Protein AF-A0A847YU47-F1 (afdb_monomer_lite)

Sequence (268 aa):
MMMPDPRIPGAPPPGAPPPRIGMASLAGQEVDGPVGKRVVTPEKAAAMHQLAQAAREAATAPPNSPALPEVPQKEEKEANPLQDELEKDDFYDSLKDRMVGGLAGIHDLELAMAMAFLDSKERRKKIESRLQPIDPNSRVLKGEFRQVVPLWGPDAPEVEFRSLNGRDQFAISYMMTGGEMAQLGNVANNFLLVAAGVVRIGEDRLPEFPQKGTDEDRRRVLKERLDRILVYPYEMIWDMYVNHLWFQARIRLALYGKDSPFRSMAAK

Foldseek 3Di:
DDDDDDDDPDDDDPDDDDDDDDPDDDDDDDDDDDDDDPDDDPVNVVVVVVVVVVVVVVVPDDDPDDDDDDDDDDDDPPPPVVVVVVPPDPVVVVLVVVVVVPPDDPLSVLLVVLVVVCPDPVSVVVQVVPWDAWDLCCCVVPVWTWTWTFFDDPPFWIWIWIDDDPLLVVLLVCCCPPHPCVVVPPVSSLLLLLLSTTQDTHPRGQDDADPDDDSVSRNVSSVSSSVVLVVDDPVRSVSSSSVSSNVNVSSCCCCPNPPHPVVVVVVD

Secondary structure (DSSP, 8-state):
-PPPP-PPP-PPPTTPPPP----------------------HHHHHHHHHHHHHHHHHHHS---PPPPPPP---------HHHHTTT--HHHHHHHHHHHTT---HHHHHHHHHHHHS--HHHHHHHHTTPPPP-THHHHHHSS-EEEEEPSSTTPPEEEEE---HHHHHHHHHHHHHSGGGGGHHHHHHHHHHHHHEEEETTEEPPPPPSS--HHHHHHHHHHHHHHHTTS-HHHHHHHHHHHHHHHHHHHHHHHSTT-HHHHHTT-

Radius of gyration: 29.35 Å; chains: 1; bounding box: 92×83×68 Å

Structure (mmCIF, N/CA/C/O backbone):
data_AF-A0A847YU47-F1
#
_entry.id   AF-A0A847YU47-F1
#
loop_
_atom_site.group_PDB
_atom_site.id
_atom_site.type_symbol
_atom_site.label_atom_id
_atom_site.label_alt_id
_atom_site.label_comp_id
_atom_site.label_asym_id
_atom_site.label_entity_id
_atom_site.label_seq_id
_atom_site.pdbx_PDB_ins_code
_atom_site.Cartn_x
_atom_site.Cartn_y
_atom_site.Cartn_z
_atom_site.occupancy
_atom_site.B_iso_or_equiv
_atom_site.auth_seq_id
_atom_site.auth_comp_id
_atom_site.auth_asym_id
_atom_site.auth_atom_id
_atom_site.pdbx_PDB_model_num
ATOM 1 N N . MET A 1 1 ? 49.971 -49.822 0.222 1.00 47.00 1 MET A N 1
ATOM 2 C CA . MET A 1 1 ? 49.017 -49.704 -0.900 1.00 47.00 1 MET A CA 1
ATOM 3 C C . MET A 1 1 ? 48.103 -48.527 -0.605 1.00 47.00 1 MET A C 1
ATOM 5 O O . MET A 1 1 ? 47.249 -48.646 0.260 1.00 47.00 1 MET A O 1
ATOM 9 N N . MET A 1 2 ? 48.363 -47.376 -1.224 1.00 43.81 2 MET A N 1
ATOM 10 C CA . MET A 1 2 ? 47.508 -46.187 -1.131 1.00 43.81 2 MET A CA 1
ATOM 11 C C . MET A 1 2 ? 46.657 -46.114 -2.401 1.00 43.81 2 MET A C 1
ATOM 13 O O . MET A 1 2 ? 47.199 -46.193 -3.501 1.00 43.81 2 MET A O 1
ATOM 17 N N . MET A 1 3 ? 45.339 -46.022 -2.232 1.00 51.91 3 MET A N 1
ATOM 18 C CA . MET A 1 3 ? 44.379 -45.794 -3.316 1.00 51.91 3 MET A CA 1
ATOM 19 C C . MET A 1 3 ? 44.440 -44.323 -3.766 1.00 51.91 3 MET A C 1
ATOM 21 O O . MET A 1 3 ? 44.571 -43.452 -2.904 1.00 51.91 3 MET A O 1
ATOM 25 N N . PRO A 1 4 ? 44.337 -44.021 -5.072 1.00 53.62 4 PRO A N 1
ATOM 26 C CA . PRO A 1 4 ? 44.253 -42.651 -5.559 1.00 53.62 4 PRO A CA 1
ATOM 27 C C . PRO A 1 4 ? 42.825 -42.086 -5.469 1.00 53.62 4 PRO A C 1
ATOM 29 O O . PRO A 1 4 ? 41.832 -42.784 -5.658 1.00 53.62 4 PRO A O 1
ATOM 32 N N . ASP A 1 5 ? 42.781 -40.788 -5.193 1.00 56.44 5 ASP A N 1
ATOM 33 C CA . ASP A 1 5 ? 41.620 -39.914 -5.011 1.00 56.44 5 ASP A CA 1
ATOM 34 C C . ASP A 1 5 ? 40.954 -39.552 -6.368 1.00 56.44 5 ASP A C 1
ATOM 36 O O . ASP A 1 5 ? 41.670 -39.143 -7.295 1.00 56.44 5 ASP A O 1
ATOM 40 N N . PRO A 1 6 ? 39.621 -39.685 -6.550 1.00 63.19 6 PRO A N 1
ATOM 41 C CA . PRO A 1 6 ? 38.961 -39.387 -7.819 1.00 63.19 6 PRO A CA 1
ATOM 42 C C . PRO A 1 6 ? 38.653 -37.886 -7.951 1.00 63.19 6 PRO A C 1
ATOM 44 O O . PRO A 1 6 ? 37.710 -37.355 -7.367 1.00 63.19 6 PRO A O 1
ATOM 47 N N . ARG A 1 7 ? 39.438 -37.187 -8.779 1.00 57.50 7 ARG A N 1
ATOM 48 C CA . ARG A 1 7 ? 39.195 -35.782 -9.143 1.00 57.50 7 ARG A CA 1
ATOM 49 C C . ARG A 1 7 ? 38.022 -35.653 -10.120 1.00 57.50 7 ARG A C 1
ATOM 51 O O . ARG A 1 7 ? 38.026 -36.248 -11.194 1.00 57.50 7 ARG A O 1
ATOM 58 N N . ILE A 1 8 ? 37.064 -34.806 -9.752 1.00 53.38 8 ILE A N 1
ATOM 59 C CA . ILE A 1 8 ? 35.924 -34.356 -10.561 1.00 53.38 8 ILE A CA 1
ATOM 60 C C . ILE A 1 8 ? 36.434 -33.464 -11.714 1.00 53.38 8 ILE A C 1
ATOM 62 O O . ILE A 1 8 ? 37.075 -32.446 -11.438 1.00 53.38 8 ILE A O 1
ATOM 66 N N . PRO A 1 9 ? 36.156 -33.777 -12.994 1.00 46.44 9 PRO A N 1
ATOM 67 C CA . PRO A 1 9 ? 36.474 -32.889 -14.107 1.00 46.44 9 PRO A CA 1
ATOM 68 C C . PRO A 1 9 ? 35.319 -31.903 -14.345 1.00 46.44 9 PRO A C 1
ATOM 70 O O . PRO A 1 9 ? 34.199 -32.329 -14.618 1.00 46.44 9 PRO A O 1
ATOM 73 N N . GLY A 1 10 ? 35.576 -30.588 -14.276 1.00 55.91 10 GLY A N 1
ATOM 74 C CA . GLY A 1 10 ? 34.627 -29.605 -14.832 1.00 55.91 10 GLY A CA 1
ATOM 75 C C . GLY A 1 10 ? 34.515 -28.215 -14.199 1.00 55.91 10 GLY A C 1
ATOM 76 O O . GLY A 1 10 ? 33.626 -27.475 -14.605 1.00 55.91 10 GLY A O 1
ATOM 77 N N . ALA A 1 11 ? 35.360 -27.811 -13.247 1.00 49.72 11 ALA A N 1
ATOM 78 C CA . ALA A 1 11 ? 35.321 -26.430 -12.751 1.00 49.72 11 ALA A CA 1
ATOM 79 C C . ALA A 1 11 ? 36.194 -25.506 -13.631 1.00 49.72 11 ALA A C 1
ATOM 81 O O . ALA A 1 11 ? 37.404 -25.739 -13.715 1.00 49.72 11 ALA A O 1
ATOM 82 N N . PRO A 1 12 ? 35.636 -24.473 -14.295 1.00 58.72 12 PRO A N 1
ATOM 83 C CA . PRO A 1 12 ? 36.439 -23.495 -15.021 1.00 58.72 12 PRO A CA 1
ATOM 84 C C . PRO A 1 12 ? 37.223 -22.598 -14.042 1.00 58.72 12 PRO A C 1
ATOM 86 O O . PRO A 1 12 ? 36.730 -22.297 -12.951 1.00 58.72 12 PRO A O 1
ATOM 89 N N . PRO A 1 13 ? 38.443 -22.162 -14.406 1.00 60.22 13 PRO A N 1
ATOM 90 C CA . PRO A 1 13 ? 39.282 -21.348 -13.535 1.00 60.22 13 PRO A CA 1
ATOM 91 C C . PRO A 1 13 ? 38.665 -19.959 -13.281 1.00 60.22 13 PRO A C 1
ATOM 93 O O . PRO A 1 13 ? 38.051 -19.378 -14.182 1.00 60.22 13 PRO A O 1
ATOM 96 N N . PRO A 1 14 ? 38.847 -19.386 -12.078 1.00 51.34 14 PRO A N 1
ATOM 97 C CA . PRO A 1 14 ? 38.385 -18.039 -11.772 1.00 51.34 14 PRO A CA 1
ATOM 98 C C . PRO A 1 14 ? 39.246 -17.015 -12.528 1.00 51.34 14 PRO A C 1
ATOM 100 O O . PRO A 1 14 ? 40.457 -16.959 -12.330 1.00 51.34 14 PRO A O 1
ATOM 103 N N . GLY A 1 15 ? 38.626 -16.207 -13.395 1.00 61.50 15 GLY A N 1
ATOM 104 C CA . GLY A 1 15 ? 39.301 -15.082 -14.064 1.00 61.50 15 GLY A CA 1
ATOM 105 C C . GLY A 1 15 ? 38.974 -14.847 -15.542 1.00 61.50 15 GLY A C 1
ATOM 106 O O . GLY A 1 15 ? 39.534 -13.925 -16.129 1.00 61.50 15 GLY A O 1
ATOM 107 N N . ALA A 1 16 ? 38.086 -15.626 -16.167 1.00 51.62 16 ALA A N 1
ATOM 108 C CA . ALA A 1 16 ? 37.684 -15.363 -17.551 1.00 51.62 16 ALA A CA 1
ATOM 109 C C . ALA A 1 16 ? 36.661 -14.202 -17.631 1.00 51.62 16 ALA A C 1
ATOM 111 O O . ALA A 1 16 ? 35.643 -14.249 -16.933 1.00 51.62 16 ALA A O 1
ATOM 112 N N . PRO A 1 17 ? 36.883 -13.168 -18.468 1.00 58.06 17 PRO A N 1
ATOM 113 C CA . PRO A 1 17 ? 35.870 -12.151 -18.739 1.00 58.06 17 PRO A CA 1
ATOM 114 C C . PRO A 1 17 ? 34.660 -12.777 -19.459 1.00 58.06 17 PRO A C 1
ATOM 116 O O . PRO A 1 17 ? 34.833 -13.728 -20.227 1.00 58.06 17 PRO A O 1
ATOM 119 N N . PRO A 1 18 ? 33.434 -12.266 -19.236 1.00 58.03 18 PRO A N 1
ATOM 120 C CA . PRO A 1 18 ? 32.236 -12.830 -19.845 1.00 58.03 18 PRO A CA 1
ATOM 121 C C . PRO A 1 18 ? 32.302 -12.740 -21.380 1.00 58.03 18 PRO A C 1
ATOM 123 O O . PRO A 1 18 ? 32.821 -11.754 -21.918 1.00 58.03 18 PRO A O 1
ATOM 126 N N . PRO A 1 19 ? 31.766 -13.739 -22.106 1.00 46.88 19 PRO A N 1
ATOM 127 C CA . PRO A 1 19 ? 31.726 -13.702 -23.559 1.00 46.88 19 PRO A CA 1
ATOM 128 C C . PRO A 1 19 ? 30.871 -12.520 -24.028 1.00 46.88 19 PRO A C 1
ATOM 130 O O . PRO A 1 19 ? 29.730 -12.339 -23.600 1.00 46.88 19 PRO A O 1
ATOM 133 N N . ARG A 1 20 ? 31.431 -11.706 -24.928 1.00 44.00 20 ARG A N 1
ATOM 134 C CA . ARG A 1 20 ? 30.686 -10.673 -25.653 1.00 44.00 20 ARG A CA 1
ATOM 135 C C . ARG A 1 20 ? 29.685 -11.363 -26.576 1.00 44.00 20 ARG A C 1
ATOM 137 O O . ARG A 1 20 ? 30.078 -11.958 -27.576 1.00 44.00 20 ARG A O 1
ATOM 144 N N . ILE A 1 21 ? 28.403 -11.271 -26.239 1.00 45.28 21 ILE A N 1
ATOM 145 C CA . ILE A 1 21 ? 27.308 -11.657 -27.129 1.00 45.28 21 ILE A CA 1
ATOM 146 C C . ILE A 1 21 ? 27.286 -10.636 -28.271 1.00 45.28 21 ILE A C 1
ATOM 148 O O . ILE A 1 21 ? 26.973 -9.464 -28.068 1.00 45.28 21 ILE A O 1
ATOM 152 N N . GLY A 1 22 ? 27.694 -11.073 -29.461 1.00 34.97 22 GLY A N 1
ATOM 153 C CA . GLY A 1 22 ? 27.552 -10.295 -30.684 1.00 34.97 22 GLY A CA 1
ATOM 154 C C . GLY A 1 22 ? 26.073 -10.144 -31.028 1.00 34.97 22 GLY A C 1
ATOM 155 O O . GLY A 1 22 ? 25.354 -11.136 -31.118 1.00 34.97 22 GLY A O 1
ATOM 156 N N . MET A 1 23 ? 25.626 -8.902 -31.216 1.00 42.53 23 MET A N 1
ATOM 157 C CA . MET A 1 23 ? 24.313 -8.601 -31.781 1.00 42.53 23 MET A CA 1
ATOM 158 C C . MET A 1 23 ? 24.292 -9.038 -33.247 1.00 42.53 23 MET A C 1
ATOM 160 O O . MET A 1 23 ? 24.728 -8.306 -34.135 1.00 42.53 23 MET A O 1
ATOM 164 N N . ALA A 1 24 ? 23.812 -10.256 -33.490 1.00 38.75 24 ALA A N 1
ATOM 165 C CA . ALA A 1 24 ? 23.424 -10.700 -34.814 1.00 38.75 24 ALA A CA 1
ATOM 166 C C . ALA A 1 24 ? 22.022 -10.161 -35.120 1.00 38.75 24 ALA A C 1
ATOM 168 O O . ALA A 1 24 ? 21.041 -10.484 -34.454 1.00 38.75 24 ALA A O 1
ATOM 169 N N . SER A 1 25 ? 21.998 -9.300 -36.132 1.00 44.78 25 SER A N 1
ATOM 170 C CA . SER A 1 25 ? 20.847 -8.817 -36.884 1.00 44.78 25 SER A CA 1
ATOM 171 C C . SER A 1 25 ? 19.798 -9.911 -37.128 1.00 44.78 25 SER A C 1
ATOM 173 O O . SER A 1 25 ? 20.088 -10.910 -37.785 1.00 44.78 25 SER A O 1
ATOM 175 N N . LEU A 1 26 ? 18.573 -9.689 -36.650 1.00 39.00 26 LEU A N 1
ATOM 176 C CA . LEU A 1 26 ? 17.369 -10.357 -37.144 1.00 39.00 26 LEU A CA 1
ATOM 177 C C . LEU A 1 26 ? 16.511 -9.308 -37.848 1.00 39.00 26 LEU A C 1
ATOM 179 O O . LEU A 1 26 ? 15.635 -8.675 -37.264 1.00 39.00 26 LEU A O 1
ATOM 183 N N . ALA A 1 27 ? 16.829 -9.115 -39.124 1.00 39.97 27 ALA A N 1
ATOM 184 C CA . ALA A 1 27 ? 15.916 -8.559 -40.100 1.00 39.97 27 ALA A CA 1
ATOM 185 C C . ALA A 1 27 ? 15.011 -9.685 -40.621 1.00 39.97 27 ALA A C 1
ATOM 187 O O . ALA A 1 27 ? 15.501 -10.762 -40.954 1.00 39.97 27 ALA A O 1
ATOM 188 N N . GLY A 1 28 ? 13.715 -9.395 -40.745 1.00 40.28 28 GLY A N 1
ATOM 189 C CA . GLY A 1 28 ? 12.811 -10.112 -41.643 1.00 40.28 28 GLY A CA 1
ATOM 190 C C . GLY A 1 28 ? 12.030 -11.271 -41.028 1.00 40.28 28 GLY A C 1
ATOM 191 O O . GLY A 1 28 ? 12.395 -12.430 -41.190 1.00 40.28 28 GLY A O 1
ATOM 192 N N . GLN A 1 29 ? 10.871 -10.959 -40.448 1.00 34.25 29 GLN A N 1
ATOM 193 C CA . GLN A 1 29 ? 9.714 -11.841 -40.578 1.00 34.25 29 GLN A CA 1
ATOM 194 C C . GLN A 1 29 ? 8.453 -10.978 -40.682 1.00 34.25 29 GLN A C 1
ATOM 196 O O . GLN A 1 29 ? 7.915 -10.492 -39.690 1.00 34.25 29 GLN A O 1
ATOM 201 N N . GLU A 1 30 ? 8.052 -10.720 -41.927 1.00 36.81 30 GLU A N 1
ATOM 202 C CA . GLU A 1 30 ? 6.747 -10.166 -42.274 1.00 36.81 30 GLU A CA 1
ATOM 203 C C . GLU A 1 30 ? 5.672 -11.157 -41.822 1.00 36.81 30 GLU A C 1
ATOM 205 O O . GLU A 1 30 ? 5.686 -12.329 -42.202 1.00 36.81 30 GLU A O 1
ATOM 210 N N . VAL A 1 31 ? 4.755 -10.684 -40.982 1.00 38.81 31 VAL A N 1
ATOM 211 C CA . VAL A 1 31 ? 3.524 -11.397 -40.654 1.00 38.81 31 VAL A CA 1
ATOM 212 C C . VAL A 1 31 ? 2.393 -10.593 -41.278 1.00 38.81 31 VAL A C 1
ATOM 214 O O . VAL A 1 31 ? 1.985 -9.558 -40.752 1.00 38.81 31 VAL A O 1
ATOM 217 N N . ASP A 1 32 ? 1.931 -11.060 -42.435 1.00 36.81 32 ASP A N 1
ATOM 218 C CA . ASP A 1 32 ? 0.708 -10.594 -43.077 1.00 36.81 32 ASP A CA 1
ATOM 219 C C . ASP A 1 32 ? -0.496 -10.932 -42.186 1.00 36.81 32 ASP A C 1
ATOM 221 O O . ASP A 1 32 ? -0.813 -12.097 -41.937 1.00 36.81 32 ASP A O 1
ATOM 225 N N . GLY A 1 33 ? -1.183 -9.896 -41.707 1.00 40.84 33 GLY A N 1
ATOM 226 C CA . GLY A 1 33 ? -2.469 -9.994 -41.023 1.00 40.84 33 GLY A CA 1
ATOM 227 C C . GLY A 1 33 ? -3.369 -8.828 -41.447 1.00 40.84 33 GLY A C 1
ATOM 228 O O . GLY A 1 33 ? -2.891 -7.694 -41.536 1.00 40.84 33 GLY A O 1
ATOM 229 N N . PRO A 1 34 ? -4.666 -9.049 -41.734 1.00 42.41 34 PRO A N 1
ATOM 230 C CA . PRO A 1 34 ? -5.513 -8.021 -42.321 1.00 42.41 34 PRO A CA 1
ATOM 231 C C . PRO A 1 34 ? -5.906 -6.981 -41.264 1.00 42.41 34 PRO A C 1
ATOM 233 O O . PRO A 1 34 ? -6.776 -7.207 -40.422 1.00 42.41 34 PRO A O 1
ATOM 236 N N . VAL A 1 35 ? -5.289 -5.801 -41.329 1.00 42.91 35 VAL A N 1
ATOM 237 C CA . VAL A 1 35 ? -5.728 -4.621 -40.577 1.00 42.91 35 VAL A CA 1
ATOM 238 C C . VAL A 1 35 ? -7.017 -4.099 -41.212 1.00 42.91 35 VAL A C 1
ATOM 240 O O . VAL A 1 35 ? -7.007 -3.416 -42.238 1.00 42.91 35 VAL A O 1
ATOM 243 N N . GLY A 1 36 ? -8.151 -4.429 -40.596 1.00 42.03 36 GLY A N 1
ATOM 244 C CA . GLY A 1 36 ? -9.455 -3.880 -40.952 1.00 42.03 36 GLY A CA 1
ATOM 245 C C . GLY A 1 36 ? -9.492 -2.367 -40.732 1.00 42.03 36 GLY A C 1
ATOM 246 O O . GLY A 1 36 ? -9.698 -1.894 -39.615 1.00 42.03 36 GLY A O 1
ATOM 247 N N . LYS A 1 37 ? -9.325 -1.591 -41.808 1.00 44.03 37 LYS A N 1
ATOM 248 C CA . LYS A 1 37 ? -9.634 -0.156 -41.822 1.00 44.03 37 LYS A CA 1
ATOM 249 C C . LYS A 1 37 ? -11.126 0.017 -41.517 1.00 44.03 37 LYS A C 1
ATOM 251 O O . LYS A 1 37 ? -11.970 -0.287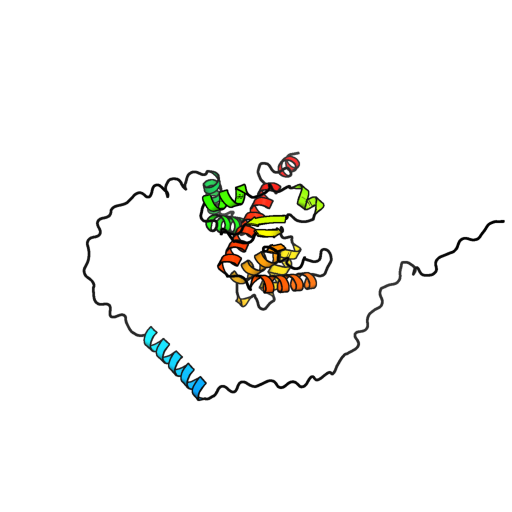 -42.356 1.00 44.03 37 LYS A O 1
ATOM 256 N N . ARG A 1 38 ? -11.467 0.519 -40.324 1.00 48.66 38 ARG A N 1
ATOM 257 C CA . ARG A 1 38 ? -12.823 1.007 -40.028 1.00 48.66 38 ARG A CA 1
ATOM 258 C C . ARG A 1 38 ? -13.095 2.234 -40.896 1.00 48.66 38 ARG A C 1
ATOM 260 O O . ARG A 1 38 ? -12.700 3.344 -40.556 1.00 48.66 38 ARG A O 1
ATOM 267 N N . VAL A 1 39 ? -13.763 2.017 -42.023 1.00 46.53 39 VAL A N 1
ATOM 268 C CA . VAL A 1 39 ? -14.347 3.085 -42.835 1.00 46.53 39 VAL A CA 1
ATOM 269 C C . VAL A 1 39 ? -15.527 3.647 -42.045 1.00 46.53 39 VAL A C 1
ATOM 271 O O . VAL A 1 39 ? -16.539 2.975 -41.854 1.00 46.53 39 VAL A O 1
ATOM 274 N N . VAL A 1 40 ? -15.374 4.861 -41.520 1.00 50.53 40 VAL A N 1
ATOM 275 C CA . VAL A 1 40 ? -16.489 5.612 -40.939 1.00 50.53 40 VAL A CA 1
ATOM 276 C C . VAL A 1 40 ? -17.374 6.030 -42.103 1.00 50.53 40 VAL A C 1
ATOM 278 O O . VAL A 1 40 ? -16.931 6.751 -42.995 1.00 50.53 40 VAL A O 1
ATOM 281 N N . THR A 1 41 ? -18.605 5.528 -42.131 1.00 67.00 41 THR A N 1
ATOM 282 C CA . THR A 1 41 ? -19.551 5.883 -43.186 1.00 67.00 41 THR A CA 1
ATOM 283 C C . THR A 1 41 ? -19.965 7.355 -43.054 1.00 67.00 41 THR A C 1
ATOM 285 O O . THR A 1 41 ? -20.044 7.871 -41.932 1.00 67.00 41 THR A O 1
ATOM 288 N N . PRO A 1 42 ? -20.256 8.047 -44.170 1.00 67.25 42 PRO A N 1
ATOM 289 C CA . PRO A 1 42 ? -20.647 9.460 -44.163 1.00 67.25 42 PRO A CA 1
ATOM 290 C C . PRO A 1 42 ? -21.845 9.764 -43.248 1.00 67.25 42 PRO A C 1
ATOM 292 O O . PRO A 1 42 ? -21.870 10.801 -42.590 1.00 67.25 42 PRO A O 1
ATOM 295 N N . GLU A 1 43 ? -22.790 8.828 -43.118 1.00 68.88 43 GLU A N 1
ATOM 296 C CA . GLU A 1 43 ? -23.935 8.944 -42.201 1.00 68.88 43 GLU A CA 1
ATOM 297 C C . GLU A 1 43 ? -23.519 9.027 -40.729 1.00 68.88 43 GLU A C 1
ATOM 299 O O . GLU A 1 43 ? -24.091 9.795 -39.957 1.00 68.88 43 GLU A O 1
ATOM 304 N N . LYS A 1 44 ? -22.485 8.280 -40.326 1.00 64.69 44 LYS A N 1
ATOM 305 C CA . LYS A 1 44 ? -22.026 8.257 -38.933 1.00 64.69 44 LYS A CA 1
ATOM 306 C C . LYS A 1 44 ? -21.255 9.528 -38.570 1.00 64.69 44 LYS A C 1
ATOM 308 O O . LYS A 1 44 ? -21.342 9.998 -37.437 1.00 64.69 44 LYS A O 1
ATOM 313 N N . ALA A 1 45 ? -20.557 10.112 -39.544 1.00 65.94 45 ALA A N 1
ATOM 314 C CA . ALA A 1 45 ? -19.929 11.422 -39.404 1.00 65.94 45 ALA A CA 1
ATOM 315 C C . ALA A 1 45 ? -20.976 12.550 -39.318 1.00 65.94 45 ALA A C 1
ATOM 317 O O . ALA A 1 45 ? -20.844 13.440 -38.478 1.00 65.94 45 ALA A O 1
ATOM 318 N N . ALA A 1 46 ? -22.050 12.478 -40.113 1.00 72.88 46 ALA A N 1
ATOM 319 C CA . ALA A 1 46 ? -23.149 13.444 -40.065 1.00 72.88 46 ALA A CA 1
ATOM 320 C C . ALA A 1 46 ? -23.906 13.403 -38.724 1.00 72.88 46 ALA A C 1
ATOM 322 O O . ALA A 1 46 ? -24.168 14.452 -38.137 1.00 72.88 46 ALA A O 1
ATOM 323 N N . ALA A 1 47 ? -24.176 12.207 -38.188 1.00 71.44 47 ALA A N 1
ATOM 324 C CA . ALA A 1 47 ? -24.835 12.045 -36.890 1.00 71.44 47 ALA A CA 1
ATOM 325 C C . ALA A 1 47 ? -24.001 12.618 -35.728 1.00 71.44 47 ALA A C 1
ATOM 327 O O . ALA A 1 47 ? -24.535 13.295 -34.849 1.00 71.44 47 ALA A O 1
ATOM 328 N N . MET A 1 48 ? -22.678 12.414 -35.745 1.00 69.56 48 MET A N 1
ATOM 329 C CA . MET A 1 48 ? -21.785 13.019 -34.750 1.00 69.56 48 MET A CA 1
ATOM 330 C C . MET A 1 48 ? -21.753 14.547 -34.841 1.00 69.56 48 MET A C 1
ATOM 332 O O . MET A 1 48 ? -21.687 15.221 -33.814 1.00 69.56 48 MET A O 1
ATOM 336 N N . HIS A 1 49 ? -21.827 15.102 -36.052 1.00 74.69 49 HIS A N 1
ATOM 337 C CA . HIS A 1 49 ? -21.821 16.549 -36.245 1.00 74.69 49 HIS A CA 1
ATOM 338 C C . HIS A 1 49 ? -23.136 17.203 -35.788 1.00 74.69 49 HIS A C 1
ATOM 340 O O . HIS A 1 49 ? -23.106 18.275 -35.183 1.00 74.69 49 HIS A O 1
ATOM 346 N N . GLN A 1 50 ? -24.278 16.536 -35.996 1.00 79.00 50 GLN A N 1
ATOM 347 C CA . GLN A 1 50 ? -25.580 16.989 -35.491 1.00 79.00 50 GLN A CA 1
ATOM 348 C C . GLN A 1 50 ? -25.646 16.954 -33.959 1.00 79.00 50 GLN A C 1
ATOM 350 O O . GLN A 1 50 ? -26.121 17.907 -33.342 1.00 79.00 50 GLN A O 1
ATOM 355 N N . LEU A 1 51 ? -25.097 15.908 -33.330 1.00 74.44 51 LEU A N 1
ATOM 356 C CA . LEU A 1 51 ? -25.041 15.804 -31.869 1.00 74.44 51 LEU A CA 1
ATOM 357 C C . LEU A 1 51 ? -24.177 16.920 -31.250 1.00 74.44 51 LEU A C 1
ATOM 359 O O . LEU A 1 51 ? -24.541 17.507 -30.232 1.00 74.44 51 LEU A O 1
ATOM 363 N N . ALA A 1 52 ? -23.052 17.250 -31.891 1.00 71.75 52 ALA A N 1
ATOM 364 C CA . ALA A 1 52 ? -22.166 18.322 -31.445 1.00 71.75 52 ALA A CA 1
ATOM 365 C C . ALA A 1 52 ? -22.785 19.724 -31.613 1.00 71.75 52 ALA A C 1
ATOM 367 O O . ALA A 1 52 ? -22.514 20.611 -30.802 1.00 71.75 52 ALA A O 1
ATOM 368 N N . GLN A 1 53 ? -23.623 19.933 -32.636 1.00 75.56 53 GLN A N 1
ATOM 369 C CA . GLN A 1 53 ? -24.369 21.184 -32.814 1.00 75.56 53 GLN A CA 1
ATOM 370 C C . GLN A 1 53 ? -25.494 21.334 -31.785 1.00 75.56 53 GLN A C 1
ATOM 372 O O . GLN A 1 53 ? -25.560 22.373 -31.131 1.00 75.56 53 GLN A O 1
ATOM 377 N N . ALA A 1 54 ? -26.283 20.283 -31.539 1.00 73.44 54 ALA A N 1
ATOM 378 C CA . ALA A 1 54 ? -27.343 20.307 -30.528 1.00 73.44 54 ALA A CA 1
ATOM 379 C C . ALA A 1 54 ? -26.805 20.585 -29.109 1.00 73.44 54 ALA A C 1
ATOM 381 O O . ALA A 1 54 ? -27.400 21.347 -28.348 1.00 73.44 54 ALA A O 1
ATOM 382 N N . ALA A 1 55 ? -25.637 20.030 -28.764 1.00 68.44 55 ALA A N 1
ATOM 383 C CA . ALA A 1 55 ? -24.994 20.283 -27.474 1.00 68.44 55 ALA A CA 1
ATOM 384 C C . ALA A 1 55 ? -24.506 21.736 -27.318 1.00 68.44 55 ALA A C 1
ATOM 386 O O . ALA A 1 55 ? -24.530 22.284 -26.216 1.00 68.44 55 ALA A O 1
ATOM 387 N N . ARG A 1 56 ? -24.077 22.379 -28.413 1.00 72.81 56 ARG A N 1
ATOM 388 C CA . ARG A 1 56 ? -23.656 23.788 -28.393 1.00 72.81 56 ARG A CA 1
ATOM 389 C C . ARG A 1 56 ? -24.840 24.740 -28.285 1.00 72.81 56 ARG A C 1
ATOM 391 O O . ARG A 1 56 ? -24.752 25.698 -27.528 1.00 72.81 56 ARG A O 1
ATOM 398 N N . GLU A 1 57 ? -25.943 24.449 -28.967 1.00 70.69 57 GLU A N 1
ATOM 399 C CA . GLU A 1 57 ? -27.162 25.265 -28.889 1.00 70.69 57 GLU A CA 1
ATOM 400 C C . GLU A 1 57 ? -27.794 25.215 -27.491 1.00 70.69 57 GLU A C 1
ATOM 402 O O . GLU A 1 57 ? -28.185 26.256 -26.959 1.00 70.69 57 GLU A O 1
ATOM 407 N N . ALA A 1 58 ? -27.788 24.045 -26.840 1.00 64.19 58 ALA A N 1
ATOM 408 C CA . ALA A 1 58 ? -28.252 23.889 -25.459 1.00 64.19 58 ALA A CA 1
ATOM 409 C C . ALA A 1 58 ? -27.395 24.662 -24.438 1.00 64.19 58 ALA A C 1
ATOM 411 O O . ALA A 1 58 ? -27.916 25.135 -23.432 1.00 64.19 58 ALA A O 1
ATOM 412 N N . ALA A 1 59 ? -26.094 24.826 -24.700 1.00 63.66 59 ALA A N 1
ATOM 413 C CA . ALA A 1 59 ? -25.183 25.561 -23.821 1.00 63.66 59 ALA A CA 1
ATOM 414 C C . ALA A 1 59 ? -25.277 27.092 -23.975 1.00 63.66 59 ALA A C 1
ATOM 416 O O . ALA A 1 59 ? -24.832 27.823 -23.094 1.00 63.66 59 ALA A O 1
ATOM 417 N N . THR A 1 60 ? -25.843 27.585 -25.081 1.00 65.94 60 THR A N 1
ATOM 418 C CA . THR A 1 60 ? -25.992 29.027 -25.355 1.00 65.94 60 THR A CA 1
ATOM 419 C C . THR A 1 60 ? -27.387 29.582 -25.066 1.00 65.94 60 THR A C 1
ATOM 421 O O . THR A 1 60 ? -27.600 30.786 -25.206 1.00 65.94 60 THR A O 1
ATOM 424 N N . ALA A 1 61 ? -28.343 28.742 -24.660 1.00 55.44 61 ALA A N 1
ATOM 425 C CA . ALA A 1 61 ? -29.678 29.200 -24.292 1.00 55.44 61 ALA A CA 1
ATOM 426 C C . ALA A 1 61 ? -29.649 29.922 -22.923 1.00 55.44 61 ALA A C 1
ATOM 428 O O . ALA A 1 61 ? -29.188 29.339 -21.939 1.00 55.44 61 ALA A O 1
ATOM 429 N N . PRO A 1 62 ? -30.126 31.179 -22.818 1.00 58.16 62 PRO A N 1
ATOM 430 C CA . PRO A 1 62 ? -30.184 31.887 -21.543 1.00 58.16 62 PRO A CA 1
ATOM 431 C C . PRO A 1 62 ? -31.237 31.259 -20.610 1.00 58.16 62 PRO A C 1
ATOM 433 O O . PRO A 1 62 ? -32.299 30.836 -21.078 1.00 58.16 62 PRO A O 1
ATOM 436 N N . PRO A 1 63 ? -30.986 31.206 -19.288 1.00 50.09 63 PRO A N 1
ATOM 437 C CA . PRO A 1 63 ? -31.907 30.592 -18.344 1.00 50.09 63 PRO A CA 1
ATOM 438 C C . PRO A 1 63 ? -33.131 31.493 -18.138 1.00 50.09 63 PRO A C 1
ATOM 440 O O . PRO A 1 63 ? -33.070 32.500 -17.438 1.00 50.09 63 PRO A O 1
ATOM 443 N N . ASN A 1 64 ? -34.263 31.112 -18.727 1.00 50.09 64 ASN A N 1
ATOM 444 C CA . ASN A 1 64 ? -35.570 31.603 -18.301 1.00 50.09 64 ASN A CA 1
ATOM 445 C C . ASN A 1 64 ? -36.030 30.764 -17.103 1.00 50.09 64 ASN A C 1
ATOM 447 O O . ASN A 1 64 ? -36.641 29.710 -17.274 1.00 50.09 64 ASN A O 1
ATOM 451 N N . SER A 1 65 ? -35.733 31.232 -15.892 1.00 51.06 65 SER A N 1
ATOM 452 C CA . SER A 1 65 ? -36.330 30.692 -14.669 1.00 51.06 65 SER A CA 1
ATOM 453 C C . SER A 1 65 ? -37.573 31.507 -14.298 1.00 51.06 65 SER A C 1
ATOM 455 O O . SER A 1 65 ? -37.459 32.720 -14.112 1.00 51.06 65 SER A O 1
ATOM 457 N N . PRO A 1 66 ? -38.756 30.886 -14.153 1.00 47.34 66 PRO A N 1
ATOM 458 C CA . PRO A 1 66 ? -39.888 31.533 -13.510 1.00 47.34 66 PRO A CA 1
ATOM 459 C C . PRO A 1 66 ? -39.631 31.635 -12.000 1.00 47.34 66 PRO A C 1
ATOM 461 O O . PRO A 1 66 ? -39.154 30.689 -11.372 1.00 47.34 66 PRO A O 1
ATOM 464 N N . ALA A 1 67 ? -39.934 32.798 -11.425 1.00 43.06 67 ALA A N 1
ATOM 465 C CA . ALA A 1 67 ? -39.798 33.059 -9.997 1.00 43.06 67 ALA A CA 1
ATOM 466 C C . ALA A 1 67 ? -40.748 32.162 -9.183 1.00 43.06 67 ALA A C 1
ATOM 468 O O . ALA A 1 67 ? -41.959 32.157 -9.415 1.00 43.06 67 ALA A O 1
ATOM 469 N N . LEU A 1 68 ? -40.194 31.418 -8.224 1.00 44.28 68 LEU A N 1
ATOM 470 C CA . LEU A 1 68 ? -40.948 30.702 -7.194 1.00 44.28 68 LEU A CA 1
ATOM 471 C C . LEU A 1 68 ? -41.104 31.596 -5.948 1.00 44.28 68 LEU A C 1
ATOM 473 O O . LEU A 1 68 ? -40.192 32.367 -5.646 1.00 44.28 68 LEU A O 1
ATOM 477 N N . PRO A 1 69 ? -42.240 31.511 -5.234 1.00 48.81 69 PRO A N 1
ATOM 478 C CA . PRO A 1 69 ? -42.537 32.373 -4.095 1.00 48.81 69 PRO A CA 1
ATOM 479 C C . PRO A 1 69 ? -41.713 32.001 -2.854 1.00 48.81 69 PRO A C 1
ATOM 481 O O . PRO A 1 69 ? -41.496 30.826 -2.555 1.00 48.81 69 PRO A O 1
ATOM 484 N N . GLU A 1 70 ? -41.286 33.031 -2.125 1.00 41.88 70 GLU A N 1
ATOM 485 C CA . GLU A 1 70 ? -40.530 32.940 -0.876 1.00 41.88 70 GLU A CA 1
ATOM 486 C C . GLU A 1 70 ? -41.347 32.239 0.222 1.00 41.88 70 GLU A C 1
ATOM 488 O O . GLU A 1 70 ? -42.422 32.694 0.618 1.00 41.88 70 GLU A O 1
ATOM 493 N N . VAL A 1 71 ? -40.817 31.127 0.736 1.00 40.06 71 VAL A N 1
ATOM 494 C CA . VAL A 1 71 ? -41.294 30.472 1.961 1.00 40.06 71 VAL A CA 1
ATOM 495 C C . VAL A 1 71 ? -40.416 30.959 3.121 1.00 40.06 71 VAL A C 1
ATOM 497 O O . VAL A 1 71 ? -39.190 30.895 2.997 1.00 40.06 71 VAL A O 1
ATOM 500 N N . PRO A 1 72 ? -40.977 31.421 4.257 1.00 45.50 72 PRO A N 1
ATOM 501 C CA . PRO A 1 72 ? -40.175 31.878 5.385 1.00 45.50 72 PRO A CA 1
ATOM 502 C C . PRO A 1 72 ? -39.471 30.687 6.045 1.00 45.50 72 PRO A C 1
ATOM 504 O O . PRO A 1 72 ? -40.123 29.810 6.615 1.00 45.50 72 PRO A O 1
ATOM 507 N N . GLN A 1 73 ? -38.138 30.661 5.990 1.00 42.34 73 GLN A N 1
ATOM 508 C CA . GLN A 1 73 ? -37.329 29.731 6.773 1.00 42.34 73 GLN A CA 1
ATOM 509 C C . GLN A 1 73 ? -37.308 30.183 8.235 1.00 42.34 73 GLN A C 1
ATOM 511 O O . GLN A 1 73 ? -36.763 31.227 8.585 1.00 42.34 73 GLN A O 1
ATOM 516 N N . LYS A 1 74 ? -37.927 29.373 9.091 1.00 44.12 74 LYS A N 1
ATOM 517 C CA . LYS A 1 74 ? -37.743 29.408 10.539 1.00 44.12 74 LYS A CA 1
ATOM 518 C C . LYS A 1 74 ? -36.494 28.570 10.832 1.00 44.12 74 LYS A C 1
ATOM 520 O O . LYS A 1 74 ? -36.505 27.367 10.594 1.00 44.12 74 LYS A O 1
ATOM 525 N N . GLU A 1 75 ? -35.415 29.208 11.277 1.00 48.31 75 GLU A N 1
ATOM 526 C CA . GLU A 1 75 ? -34.203 28.521 11.733 1.00 48.31 75 GLU A CA 1
ATOM 527 C C . GLU A 1 75 ? -34.492 27.778 13.043 1.00 48.31 75 GLU A C 1
ATOM 529 O O . GLU A 1 75 ? -34.518 28.370 14.122 1.00 48.31 75 GLU A O 1
ATOM 534 N N . GLU A 1 76 ? -34.694 26.468 12.952 1.00 42.53 76 GLU A N 1
ATOM 535 C CA . GLU A 1 76 ? -34.536 25.549 14.076 1.00 42.53 76 GLU A CA 1
ATOM 536 C C . GLU A 1 76 ? -33.164 24.883 13.914 1.00 42.53 76 GLU A C 1
ATOM 538 O O . GLU A 1 76 ? -32.974 23.969 13.113 1.00 42.53 76 GLU A O 1
ATOM 543 N N . LYS A 1 77 ? -32.161 25.403 14.632 1.00 45.72 77 LYS A N 1
ATOM 544 C CA . LYS A 1 77 ? -30.887 24.705 14.831 1.00 45.72 77 LYS A CA 1
ATOM 545 C C . LYS A 1 77 ? -31.144 23.527 15.769 1.00 45.72 77 LYS A C 1
ATOM 547 O O . LYS A 1 77 ? -31.026 23.665 16.984 1.00 45.72 77 LYS A O 1
ATOM 552 N N . GLU A 1 78 ? -31.484 22.373 15.208 1.00 41.22 78 GLU A N 1
ATOM 553 C CA . GLU A 1 78 ? -31.266 21.101 15.893 1.00 41.22 78 GLU A CA 1
ATOM 554 C C . GLU A 1 78 ? -29.755 20.926 16.081 1.00 41.22 78 GLU A C 1
ATOM 556 O O . GLU A 1 78 ? -29.005 20.686 15.133 1.00 41.22 78 GLU A O 1
ATOM 561 N N . ALA A 1 79 ? -29.294 21.108 17.318 1.00 47.47 79 ALA A N 1
ATOM 562 C CA . ALA A 1 79 ? -27.961 20.700 17.722 1.00 47.47 79 ALA A CA 1
ATOM 563 C C . ALA A 1 79 ? -27.877 19.182 17.545 1.00 47.47 79 ALA A C 1
ATOM 565 O O . ALA A 1 79 ? -28.547 18.440 18.258 1.00 47.47 79 ALA A O 1
ATOM 566 N N . ASN A 1 80 ? -27.098 18.731 16.563 1.00 41.97 80 ASN A N 1
ATOM 567 C CA . ASN A 1 80 ? -26.834 17.322 16.327 1.00 41.97 80 ASN A CA 1
ATOM 568 C C . ASN A 1 80 ? -25.775 16.856 17.347 1.00 41.97 80 ASN A C 1
ATOM 570 O O . ASN A 1 80 ? -24.596 17.171 17.170 1.00 41.97 80 ASN A O 1
ATOM 574 N N . PRO A 1 81 ? -26.141 16.116 18.411 1.00 42.06 81 PRO A N 1
ATOM 575 C CA . PRO A 1 81 ? -25.220 15.790 19.503 1.00 42.06 81 PRO A CA 1
ATOM 576 C C . PRO A 1 81 ? -24.086 14.843 19.070 1.00 42.06 81 PRO A C 1
ATOM 578 O O . PRO A 1 81 ? -23.108 14.680 19.792 1.00 42.06 81 PRO A O 1
ATOM 581 N N . LEU A 1 82 ? -24.178 14.258 17.869 1.00 37.44 82 LEU A N 1
ATOM 582 C CA . LEU A 1 82 ? -23.109 13.465 17.264 1.00 37.44 82 LEU A CA 1
ATOM 583 C C . LEU A 1 82 ? -21.944 14.304 16.720 1.00 37.44 82 LEU A C 1
ATOM 585 O O . LEU A 1 82 ? -20.854 13.760 16.574 1.00 37.44 82 LEU A O 1
ATOM 589 N N . GLN A 1 83 ? -22.131 15.593 16.416 1.00 43.31 83 GLN A N 1
ATOM 590 C CA . GLN A 1 83 ? -21.026 16.438 15.940 1.00 43.31 83 GLN A CA 1
ATOM 591 C C . GLN A 1 83 ? -20.121 16.904 17.091 1.00 43.31 83 GLN A C 1
ATOM 593 O O . GLN A 1 83 ? -18.903 16.899 16.931 1.00 43.31 83 GLN A O 1
ATOM 598 N N . ASP A 1 84 ? -20.687 17.174 18.270 1.00 40.97 84 ASP A N 1
ATOM 599 C CA . ASP A 1 84 ? -19.935 17.675 19.432 1.00 40.97 84 ASP A CA 1
ATOM 600 C C . ASP A 1 84 ? -19.109 16.588 20.159 1.00 40.97 84 ASP A C 1
ATOM 602 O O . ASP A 1 84 ? -18.133 16.897 20.845 1.00 40.97 84 ASP A O 1
ATOM 606 N N . GLU A 1 85 ? -19.435 15.297 20.003 1.00 42.78 85 GLU A N 1
ATOM 607 C CA . GLU A 1 85 ? -18.629 14.194 20.565 1.00 42.78 85 GLU A CA 1
ATOM 608 C C . GLU A 1 85 ? -17.446 13.768 19.674 1.00 42.78 85 GLU A C 1
ATOM 610 O O . GLU A 1 85 ? -16.543 13.053 20.123 1.00 42.78 85 GLU A O 1
ATOM 615 N N . LEU A 1 86 ? -17.397 14.217 18.416 1.00 46.03 86 LEU A N 1
ATOM 616 C CA . LEU A 1 86 ? -16.307 13.877 17.496 1.00 46.03 86 LEU A CA 1
ATOM 617 C C . LEU A 1 86 ? -15.019 14.683 17.754 1.00 46.03 86 LEU A C 1
ATOM 619 O O . LEU A 1 86 ? -13.941 14.200 17.391 1.00 46.03 86 LEU A O 1
ATOM 623 N N . GLU A 1 87 ? -15.114 15.826 18.442 1.00 46.12 87 GLU A N 1
ATOM 624 C CA . GLU A 1 87 ? -14.035 16.811 18.646 1.00 46.12 87 GLU A CA 1
ATOM 625 C C . GLU A 1 87 ? -13.117 16.570 19.865 1.00 46.12 87 GLU A C 1
ATOM 627 O O . GLU A 1 87 ? -12.256 17.392 20.147 1.00 46.12 87 GLU A O 1
ATOM 632 N N . LYS A 1 88 ? -13.234 15.456 20.603 1.00 46.62 88 LYS A N 1
ATOM 633 C CA . LYS A 1 88 ? -12.427 15.225 21.827 1.00 46.62 88 LYS A CA 1
ATOM 634 C C . LYS A 1 88 ? -11.435 14.066 21.726 1.00 46.62 88 LYS A C 1
ATOM 636 O O . LYS A 1 88 ? -11.482 13.141 22.529 1.00 46.62 88 LYS A O 1
ATOM 641 N N . ASP A 1 89 ? -10.535 14.105 20.748 1.00 51.22 89 ASP A N 1
ATOM 642 C CA . ASP A 1 89 ? -9.333 13.256 20.752 1.00 51.22 89 ASP A CA 1
ATOM 643 C C . ASP A 1 89 ? -8.096 14.117 20.464 1.00 51.22 89 ASP A C 1
ATOM 645 O O . ASP A 1 89 ? -7.833 14.466 19.311 1.00 51.22 89 ASP A O 1
ATOM 649 N N . ASP A 1 90 ? -7.288 14.374 21.498 1.00 57.47 90 ASP A N 1
ATOM 650 C CA . ASP A 1 90 ? -6.047 15.173 21.464 1.00 57.47 90 ASP A CA 1
ATOM 651 C C . ASP A 1 90 ? -5.073 14.757 20.344 1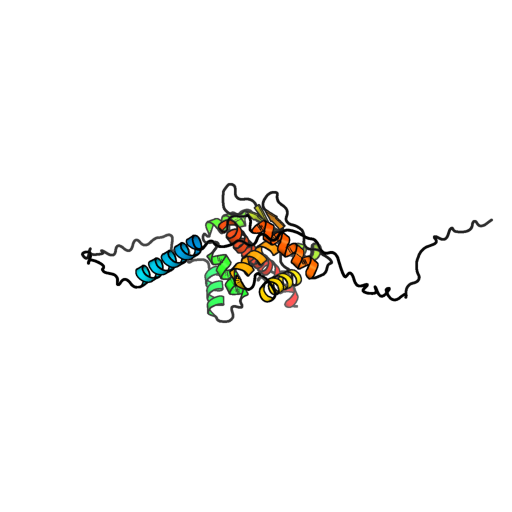.00 57.47 90 ASP A C 1
ATOM 653 O O . ASP A 1 90 ? -4.237 15.538 19.888 1.00 57.47 90 ASP A O 1
ATOM 657 N N . PHE A 1 91 ? -5.165 13.510 19.869 1.00 52.38 91 PHE A N 1
ATOM 658 C CA . PHE A 1 91 ? -4.365 13.020 18.752 1.00 52.38 91 PHE A CA 1
ATOM 659 C C . PHE A 1 91 ? -4.716 13.723 17.431 1.00 52.38 91 PHE A C 1
ATOM 661 O O . PHE A 1 91 ? -3.804 14.104 16.697 1.00 52.38 91 PHE A O 1
ATOM 668 N N . TYR A 1 92 ? -6.007 13.913 17.140 1.00 52.25 92 TYR A N 1
ATOM 669 C CA . TYR A 1 92 ? -6.492 14.530 15.901 1.00 52.25 92 TYR A CA 1
ATOM 670 C C . TYR A 1 92 ? -6.209 16.027 15.865 1.00 52.25 92 TYR A C 1
ATOM 672 O O . TYR A 1 92 ? -5.711 16.509 14.847 1.00 52.25 92 TYR A O 1
ATOM 680 N N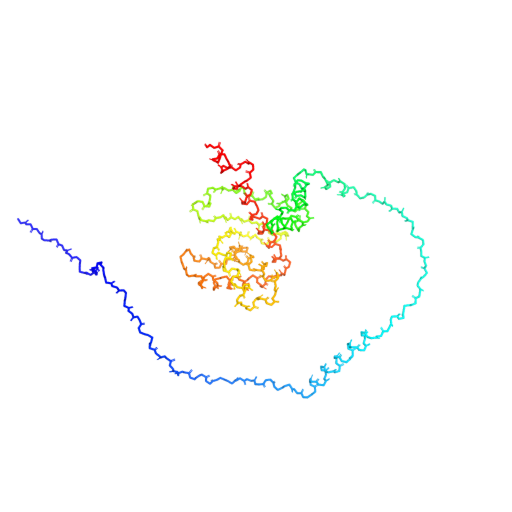 . ASP A 1 93 ? -6.423 16.728 16.978 1.00 58.88 93 ASP A N 1
ATOM 681 C CA . ASP A 1 93 ? -6.063 18.142 17.091 1.00 58.88 93 ASP A CA 1
ATOM 682 C C . ASP A 1 93 ? -4.546 18.328 17.012 1.00 58.88 93 ASP A C 1
ATOM 684 O O . ASP A 1 93 ? -4.080 19.181 16.265 1.00 58.88 93 ASP A O 1
ATOM 688 N N . SER A 1 94 ? -3.742 17.439 17.615 1.00 56.53 94 SER A N 1
ATOM 689 C CA . SER A 1 94 ? -2.277 17.502 17.468 1.00 56.53 94 SER A CA 1
ATOM 690 C C . SER A 1 94 ? -1.777 17.217 16.043 1.00 56.53 94 SER A C 1
ATOM 692 O O . SER A 1 94 ? -0.730 17.728 15.635 1.00 56.53 94 SER A O 1
ATOM 694 N N . LEU A 1 95 ? -2.499 16.393 15.272 1.00 49.66 95 LEU A N 1
ATOM 695 C CA . LEU A 1 95 ? -2.191 16.122 13.866 1.00 49.66 95 LEU A CA 1
ATOM 696 C C . LEU A 1 95 ? -2.610 17.310 12.985 1.00 49.66 95 LEU A C 1
ATOM 698 O O . LEU A 1 95 ? -1.861 17.709 12.096 1.00 49.66 95 LEU A O 1
ATOM 702 N N . LYS A 1 96 ? -3.773 17.906 13.267 1.00 50.59 96 LYS A N 1
ATOM 703 C CA . LYS A 1 96 ? -4.314 19.103 12.610 1.00 50.59 96 LYS A CA 1
ATOM 704 C C . LYS A 1 96 ? -3.434 20.329 12.861 1.00 50.59 96 LYS A C 1
ATOM 706 O O . LYS A 1 96 ? -3.068 21.006 11.905 1.00 50.59 96 LYS A O 1
ATOM 711 N N . ASP A 1 97 ? -2.975 20.532 14.091 1.00 54.72 97 ASP A N 1
ATOM 712 C CA . ASP A 1 97 ? -2.021 21.586 14.453 1.00 54.72 97 ASP A CA 1
ATOM 713 C C . ASP A 1 97 ? -0.667 21.401 13.753 1.00 54.72 97 ASP A C 1
ATOM 715 O O . ASP A 1 97 ? -0.063 22.366 13.279 1.00 54.72 97 ASP A O 1
ATOM 719 N N . ARG A 1 98 ? -0.203 20.151 13.600 1.00 50.28 98 ARG A N 1
ATOM 720 C CA . ARG A 1 98 ? 1.006 19.837 12.818 1.00 50.28 98 ARG A CA 1
ATOM 721 C C . ARG A 1 98 ? 0.849 20.116 11.325 1.00 50.28 98 ARG A C 1
ATOM 723 O O . ARG A 1 98 ? 1.820 20.522 10.692 1.00 50.28 98 ARG A O 1
ATOM 730 N N . MET A 1 99 ? -0.351 19.938 10.776 1.00 44.28 99 MET A N 1
ATOM 731 C CA . MET A 1 99 ? -0.647 20.246 9.375 1.00 44.28 99 MET A CA 1
ATOM 732 C C . MET A 1 99 ? -0.754 21.745 9.094 1.00 44.28 99 MET A C 1
ATOM 734 O O . MET A 1 99 ? -0.272 22.210 8.064 1.00 44.28 99 MET A O 1
ATOM 738 N N . VAL A 1 100 ? -1.360 22.505 10.009 1.00 48.38 100 VAL A N 1
ATOM 739 C CA . VAL A 1 100 ? -1.527 23.962 9.877 1.00 48.38 100 VAL A CA 1
ATOM 740 C C . VAL A 1 100 ? -0.194 24.702 10.087 1.00 48.38 100 VAL A C 1
ATOM 742 O O . VAL A 1 100 ? 0.016 25.767 9.513 1.00 48.38 100 VAL A O 1
ATOM 745 N N . GLY A 1 101 ? 0.759 24.105 10.814 1.00 47.19 101 GLY A N 1
ATOM 746 C CA . GLY A 1 101 ? 2.091 24.662 11.095 1.00 47.19 101 GLY A CA 1
ATOM 747 C C . GLY A 1 101 ? 3.095 24.727 9.928 1.00 47.19 101 GLY A C 1
ATOM 748 O O . GLY A 1 101 ? 4.270 24.994 10.171 1.00 47.19 101 GLY A O 1
ATOM 749 N N . GLY A 1 102 ? 2.690 24.481 8.676 1.00 37.66 102 GLY A N 1
ATOM 750 C CA . GLY A 1 102 ? 3.500 24.788 7.481 1.00 37.66 102 GLY A CA 1
ATOM 751 C C . GLY A 1 102 ? 4.720 23.890 7.214 1.00 37.66 102 GLY A C 1
ATOM 752 O O . GLY A 1 102 ? 5.482 24.156 6.288 1.00 37.66 102 GLY A O 1
ATOM 753 N N . LEU A 1 103 ? 4.899 22.816 7.988 1.00 38.59 103 LEU A N 1
ATOM 754 C CA . LEU A 1 103 ? 5.974 21.820 7.840 1.00 38.59 103 LEU A CA 1
ATOM 755 C C . LEU A 1 103 ? 5.444 20.431 7.444 1.00 38.59 103 LEU A C 1
ATOM 757 O O . LEU A 1 103 ? 6.159 19.436 7.551 1.00 38.59 103 LEU A O 1
ATOM 761 N N . ALA A 1 104 ? 4.195 20.361 6.982 1.00 42.59 104 ALA A N 1
ATOM 762 C CA . ALA A 1 104 ? 3.591 19.136 6.487 1.00 42.59 104 ALA A CA 1
ATOM 763 C C . ALA A 1 104 ? 4.182 18.792 5.117 1.00 42.59 104 ALA A C 1
ATOM 765 O O . ALA A 1 104 ? 3.806 19.356 4.088 1.00 42.59 104 ALA A O 1
ATOM 766 N N . GLY A 1 105 ? 5.134 17.860 5.095 1.00 50.97 105 GLY A N 1
ATOM 767 C CA . GLY A 1 105 ? 5.525 17.210 3.848 1.00 50.97 105 GLY A CA 1
ATOM 768 C C . GLY A 1 105 ? 4.321 16.502 3.217 1.00 50.97 105 GLY A C 1
ATOM 769 O O . GLY A 1 105 ? 3.329 16.223 3.889 1.00 50.97 105 GLY A O 1
ATOM 770 N N . ILE A 1 106 ? 4.429 16.141 1.935 1.00 50.84 106 ILE A N 1
ATOM 771 C CA . ILE A 1 106 ? 3.415 15.380 1.171 1.00 50.84 106 ILE A CA 1
ATOM 772 C C . ILE A 1 106 ? 2.854 14.178 1.972 1.00 50.84 106 ILE A C 1
ATOM 774 O O . ILE A 1 106 ? 1.686 13.827 1.850 1.00 50.84 106 ILE A O 1
ATOM 778 N N . HIS A 1 107 ? 3.656 13.605 2.871 1.00 52.69 107 HIS A N 1
ATOM 779 C CA . HIS A 1 107 ? 3.299 12.473 3.725 1.00 52.69 107 HIS A CA 1
ATOM 780 C C . HIS A 1 107 ? 2.310 12.762 4.867 1.00 52.69 107 HIS A C 1
ATOM 782 O O . HIS A 1 107 ? 1.565 11.857 5.246 1.00 5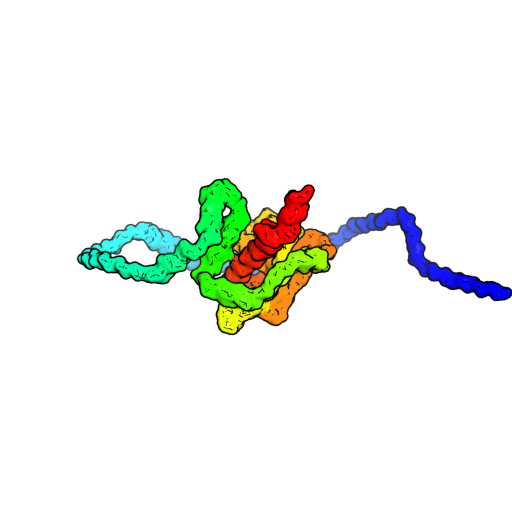2.69 107 HIS A O 1
ATOM 788 N N . ASP A 1 108 ? 2.286 13.979 5.418 1.00 55.41 108 ASP A N 1
ATOM 789 C CA . ASP A 1 108 ? 1.308 14.357 6.449 1.00 55.41 108 ASP A CA 1
ATOM 790 C C . ASP A 1 108 ? -0.067 14.605 5.817 1.00 55.41 108 ASP A C 1
ATOM 792 O O . ASP A 1 108 ? -1.092 14.260 6.404 1.00 55.41 108 ASP A O 1
ATOM 796 N N . LEU A 1 109 ? -0.082 15.085 4.569 1.00 59.50 109 LEU A N 1
ATOM 797 C CA . LEU A 1 109 ? -1.292 15.207 3.760 1.00 59.50 109 LEU A CA 1
ATOM 798 C C . LEU A 1 109 ? -1.867 13.831 3.394 1.00 59.50 109 LEU A C 1
ATOM 800 O O . LEU A 1 109 ? -3.058 13.608 3.574 1.00 59.50 109 LEU A O 1
ATOM 804 N N . GLU A 1 110 ? -1.037 12.883 2.948 1.00 56.78 110 GLU A N 1
ATOM 805 C CA . GLU A 1 110 ? -1.470 11.503 2.661 1.00 56.78 110 GLU A CA 1
ATOM 806 C C . GLU A 1 110 ? -2.080 10.822 3.896 1.00 56.78 110 GLU A C 1
ATOM 808 O O . GLU A 1 110 ? -3.105 10.145 3.800 1.00 56.78 110 GLU A O 1
ATOM 813 N N . LEU A 1 111 ? -1.469 11.017 5.072 1.00 58.69 111 LEU A N 1
ATOM 814 C CA . LEU A 1 111 ? -1.990 10.492 6.331 1.00 58.69 111 LEU A CA 1
ATOM 815 C C . LEU A 1 111 ? -3.314 11.157 6.709 1.00 58.69 111 LEU A C 1
ATOM 817 O O . LEU A 1 111 ? -4.265 10.462 7.053 1.00 58.69 111 LEU A O 1
ATOM 821 N N . ALA A 1 112 ? -3.401 12.479 6.617 1.00 63.09 112 ALA A N 1
ATOM 822 C CA . ALA A 1 112 ? -4.623 13.205 6.921 1.00 63.09 112 ALA A CA 1
ATOM 823 C C . ALA A 1 112 ? -5.767 12.862 5.968 1.00 63.09 112 ALA A C 1
ATOM 825 O O . ALA A 1 112 ? -6.887 12.663 6.423 1.00 63.09 112 ALA A O 1
ATOM 826 N N . MET A 1 113 ? -5.479 12.694 4.676 1.00 61.34 113 MET A N 1
ATOM 827 C CA . MET A 1 113 ? -6.438 12.196 3.694 1.00 61.34 113 MET A CA 1
ATOM 828 C C . MET A 1 113 ? -6.903 10.789 4.072 1.00 61.34 113 MET A C 1
ATOM 830 O O . MET A 1 113 ? -8.099 10.569 4.225 1.00 61.34 113 MET A O 1
ATOM 834 N N . ALA A 1 114 ? -5.993 9.844 4.324 1.00 58.91 114 ALA A N 1
ATOM 835 C CA . ALA A 1 114 ? -6.375 8.492 4.744 1.00 58.91 114 ALA A CA 1
ATOM 836 C C . ALA A 1 114 ? -7.181 8.477 6.059 1.00 58.91 114 ALA A C 1
ATOM 838 O O . ALA A 1 114 ? -8.068 7.644 6.245 1.00 58.91 114 ALA A O 1
ATOM 839 N N . MET A 1 115 ? -6.883 9.394 6.984 1.00 57.78 115 MET A N 1
ATOM 840 C CA . MET A 1 115 ? -7.611 9.540 8.244 1.00 57.78 115 MET A CA 1
ATOM 841 C C . MET A 1 115 ? -8.976 10.210 8.086 1.00 57.78 115 MET A C 1
ATOM 843 O O . MET A 1 115 ? -9.871 9.838 8.836 1.00 57.78 115 MET A O 1
ATOM 847 N N . ALA A 1 116 ? -9.134 11.122 7.128 1.00 60.72 116 ALA A N 1
ATOM 848 C CA . ALA A 1 116 ? -10.413 11.723 6.767 1.00 60.72 116 ALA A CA 1
ATOM 849 C C . ALA A 1 116 ? -11.306 10.742 5.985 1.00 60.72 116 ALA A C 1
ATOM 851 O O . ALA A 1 116 ? -12.501 10.699 6.213 1.00 60.72 116 ALA A O 1
ATOM 852 N N . PHE A 1 117 ? -10.743 9.892 5.116 1.00 56.22 117 PHE A N 1
ATOM 853 C CA . PHE A 1 117 ? -11.525 8.940 4.311 1.00 56.22 117 PHE A CA 1
ATOM 854 C C . PHE A 1 117 ? -11.929 7.654 5.054 1.00 56.22 117 PHE A C 1
ATOM 856 O O . PHE A 1 117 ? -12.878 6.979 4.650 1.00 56.22 117 PHE A O 1
ATOM 863 N N . LEU A 1 118 ? -11.263 7.305 6.162 1.00 58.22 118 LEU A N 1
ATOM 864 C CA . LEU A 1 118 ? -11.767 6.308 7.121 1.00 58.22 118 LEU A CA 1
ATOM 865 C C . LEU A 1 118 ? -12.871 6.942 7.983 1.00 58.22 118 LEU A C 1
ATOM 867 O O . LEU A 1 118 ? -12.760 7.030 9.203 1.00 58.22 118 LEU A O 1
ATOM 871 N N . ASP A 1 119 ? -13.930 7.393 7.315 1.00 56.44 119 ASP A N 1
ATOM 872 C CA . ASP A 1 119 ? -14.851 8.452 7.753 1.00 56.44 119 ASP A CA 1
ATOM 873 C C . ASP A 1 119 ? -15.852 8.034 8.852 1.00 56.44 119 ASP A C 1
ATOM 875 O O . ASP A 1 119 ? -16.822 8.719 9.153 1.00 56.44 119 ASP A O 1
ATOM 879 N N . SER A 1 120 ? -15.625 6.898 9.519 1.00 64.06 120 SER A N 1
ATOM 880 C CA . SER A 1 120 ? -16.229 6.685 10.835 1.00 64.06 120 SER A CA 1
ATOM 881 C C . SER A 1 120 ? -15.214 6.113 11.813 1.00 64.06 120 SER A C 1
ATOM 883 O O . SER A 1 120 ? -14.599 5.065 11.584 1.00 64.06 120 SER A O 1
ATOM 885 N N . LYS A 1 121 ? -15.067 6.786 12.965 1.00 67.81 121 LYS A N 1
ATOM 886 C CA . LYS A 1 121 ? -14.295 6.280 14.114 1.00 67.81 121 LYS A CA 1
ATOM 887 C C . LYS A 1 121 ? -14.693 4.833 14.444 1.00 67.81 121 LYS A C 1
ATOM 889 O O . LYS A 1 121 ? -13.843 4.029 14.816 1.00 67.81 121 LYS A O 1
ATOM 894 N N . GLU A 1 122 ? -15.963 4.478 14.251 1.00 73.94 122 GLU A N 1
ATOM 895 C CA . GLU A 1 122 ? -16.470 3.113 14.403 1.00 73.94 122 GLU A CA 1
ATOM 896 C C . GLU A 1 122 ? -15.866 2.118 13.410 1.00 73.94 122 GLU A C 1
ATOM 898 O O . GLU A 1 122 ? -15.422 1.043 13.817 1.00 73.94 122 GLU A O 1
ATOM 903 N N . ARG A 1 123 ? -15.818 2.464 12.116 1.00 72.31 123 ARG A N 1
ATOM 904 C CA . ARG A 1 123 ? -15.189 1.634 11.080 1.00 72.31 123 ARG A CA 1
ATOM 905 C C . ARG A 1 123 ? -13.723 1.391 11.405 1.00 72.31 123 ARG A C 1
ATOM 907 O O . ARG A 1 123 ? -13.282 0.243 11.366 1.00 72.31 123 ARG A O 1
ATOM 914 N N . ARG A 1 124 ? -12.990 2.437 11.799 1.00 74.00 124 ARG A N 1
ATOM 915 C CA . ARG A 1 124 ? -11.590 2.305 12.224 1.00 74.00 124 ARG A CA 1
ATOM 916 C C . ARG A 1 124 ? -11.455 1.392 13.440 1.00 74.00 124 ARG A C 1
ATOM 918 O O . ARG A 1 124 ? -10.677 0.449 13.377 1.00 74.00 124 ARG A O 1
ATOM 925 N N . LYS A 1 125 ? -12.241 1.608 14.499 1.00 79.06 125 LYS A N 1
ATOM 926 C CA . LYS A 1 125 ? -12.205 0.766 15.709 1.00 79.06 125 LYS A CA 1
ATOM 927 C C . LYS A 1 125 ? -12.489 -0.707 15.398 1.00 79.06 125 LYS A C 1
ATOM 929 O O . LYS A 1 125 ? -11.820 -1.579 15.943 1.00 79.06 125 LYS A O 1
ATOM 934 N N . LYS A 1 126 ? -13.442 -0.995 14.502 1.00 78.12 126 LYS A N 1
ATOM 935 C CA . LYS A 1 126 ? -13.768 -2.365 14.057 1.00 78.12 126 LYS A CA 1
ATOM 936 C C . LYS A 1 126 ? -12.644 -3.016 13.250 1.00 78.12 126 LYS A C 1
ATOM 938 O O . LYS A 1 126 ? -12.421 -4.215 13.378 1.00 78.12 126 LYS A O 1
ATOM 943 N N . ILE A 1 127 ? -11.957 -2.248 12.408 1.00 80.88 127 ILE A N 1
ATOM 944 C CA . ILE A 1 127 ? -10.789 -2.738 11.670 1.00 80.88 127 ILE A CA 1
ATOM 945 C C . ILE A 1 127 ? -9.635 -2.980 12.653 1.00 80.88 127 ILE A C 1
ATOM 947 O O . ILE A 1 127 ? -9.067 -4.065 12.678 1.00 80.88 127 ILE A O 1
ATOM 951 N N . GLU A 1 128 ? -9.330 -2.013 13.517 1.00 81.69 128 GLU A N 1
ATOM 952 C CA . GLU A 1 128 ? -8.235 -2.083 14.491 1.00 81.69 128 GLU A CA 1
ATOM 953 C C . GLU A 1 128 ? -8.388 -3.224 15.496 1.00 81.69 128 GLU A C 1
ATOM 955 O O . GLU A 1 128 ? -7.397 -3.888 15.793 1.00 81.69 128 GLU A O 1
ATOM 960 N N . SER A 1 129 ? -9.606 -3.517 15.960 1.00 84.00 129 SER A N 1
ATOM 961 C CA . SER A 1 129 ? -9.851 -4.632 16.885 1.00 84.00 129 SER A CA 1
ATOM 962 C C . SER A 1 129 ? -9.548 -6.007 16.283 1.00 84.00 129 SER A C 1
ATOM 964 O O . SER A 1 129 ? -9.300 -6.958 17.022 1.00 84.00 129 SER A O 1
ATOM 966 N N . ARG A 1 130 ? -9.538 -6.121 14.949 1.00 82.19 130 ARG A N 1
ATOM 967 C CA . ARG A 1 130 ? -9.197 -7.352 14.221 1.00 82.19 130 ARG A CA 1
ATOM 968 C C . ARG A 1 130 ? -7.717 -7.445 13.862 1.00 82.19 130 ARG A C 1
ATOM 970 O O . ARG A 1 130 ? -7.277 -8.481 13.367 1.00 82.19 130 ARG A O 1
ATOM 977 N N . LEU A 1 131 ? -6.945 -6.379 14.065 1.00 85.69 131 LEU A N 1
ATOM 978 C CA . LEU A 1 131 ? -5.589 -6.287 13.548 1.00 85.69 131 LEU A CA 1
ATOM 979 C C . LEU A 1 131 ? -4.539 -6.632 14.585 1.00 85.69 131 LEU A C 1
ATOM 981 O O . LEU A 1 131 ? -4.515 -6.111 15.696 1.00 85.69 131 LEU A O 1
ATOM 985 N N . GLN A 1 132 ? -3.587 -7.453 14.156 1.00 85.62 132 GLN A N 1
ATOM 986 C CA . GLN A 1 132 ? -2.411 -7.743 14.960 1.00 85.62 132 GLN A CA 1
ATOM 987 C C . GLN A 1 132 ? -1.518 -6.494 15.074 1.00 85.62 132 GLN A C 1
ATOM 989 O O . GLN A 1 132 ? -1.403 -5.724 14.106 1.00 85.62 132 GLN A O 1
ATOM 994 N N . PRO A 1 133 ? -0.872 -6.272 16.234 1.00 85.44 133 PRO A N 1
ATOM 995 C CA . PRO A 1 133 ? 0.166 -5.259 16.373 1.00 85.44 133 PRO A CA 1
ATOM 996 C C . PRO A 1 133 ? 1.275 -5.449 15.333 1.00 85.44 133 PRO A C 1
ATOM 998 O O . PRO A 1 133 ? 1.618 -6.574 14.971 1.00 85.44 133 PRO A O 1
ATOM 1001 N N . ILE A 1 134 ? 1.849 -4.345 14.852 1.00 85.62 134 ILE A N 1
ATOM 1002 C CA . ILE A 1 134 ? 2.990 -4.409 13.935 1.00 85.62 134 ILE A CA 1
ATOM 1003 C C . ILE A 1 134 ? 4.226 -4.793 14.741 1.00 85.62 134 ILE A C 1
ATOM 1005 O O . ILE A 1 134 ? 4.653 -4.028 15.599 1.00 85.62 134 ILE A O 1
ATOM 1009 N N . ASP A 1 135 ? 4.804 -5.955 14.440 1.00 82.38 135 ASP A N 1
ATOM 1010 C CA . ASP A 1 135 ? 6.084 -6.388 15.002 1.00 82.38 135 ASP A CA 1
ATOM 1011 C C . ASP A 1 135 ? 7.247 -5.695 14.268 1.00 82.38 135 ASP A C 1
ATOM 1013 O O . ASP A 1 135 ? 7.480 -6.006 13.092 1.00 82.38 135 ASP A O 1
ATOM 1017 N N . PRO A 1 136 ? 8.015 -4.804 14.925 1.00 79.00 136 PRO A N 1
ATOM 1018 C CA . PRO A 1 136 ? 9.153 -4.121 14.310 1.00 79.00 136 PRO A CA 1
ATOM 1019 C C . PRO A 1 136 ? 10.230 -5.075 13.773 1.00 79.00 136 PRO A C 1
ATOM 1021 O O . PRO A 1 136 ? 10.908 -4.743 12.799 1.00 79.00 136 PRO A O 1
ATOM 1024 N N . ASN A 1 137 ? 10.368 -6.273 14.355 1.00 79.44 137 ASN A N 1
ATOM 1025 C CA . ASN A 1 137 ? 11.390 -7.245 13.953 1.00 79.44 137 ASN A CA 1
ATOM 1026 C C . ASN A 1 137 ? 11.069 -7.924 12.618 1.00 79.44 137 ASN A C 1
ATOM 1028 O O . ASN A 1 137 ? 11.976 -8.373 11.910 1.00 79.44 137 ASN A O 1
ATOM 1032 N N . SER A 1 138 ? 9.792 -7.964 12.231 1.00 78.88 138 SER A N 1
ATOM 1033 C CA . SER A 1 138 ? 9.355 -8.611 10.993 1.00 78.88 138 SER A CA 1
ATOM 1034 C C . SER A 1 138 ? 10.048 -8.044 9.749 1.00 78.88 138 SER A C 1
ATOM 1036 O O . SER A 1 138 ? 10.414 -8.814 8.860 1.00 78.88 138 SER A O 1
ATOM 1038 N N . ARG A 1 139 ? 10.338 -6.736 9.710 1.00 77.69 139 ARG A N 1
ATOM 1039 C CA . ARG A 1 139 ? 11.062 -6.113 8.591 1.00 77.69 139 ARG A CA 1
ATOM 1040 C C . ARG A 1 139 ? 12.528 -6.517 8.518 1.00 77.69 139 ARG A C 1
ATOM 1042 O O . ARG A 1 139 ? 13.043 -6.657 7.414 1.00 77.69 139 ARG A O 1
ATOM 1049 N N . VAL A 1 140 ? 13.189 -6.728 9.654 1.00 75.12 140 VAL A N 1
ATOM 1050 C CA . VAL A 1 140 ? 14.588 -7.184 9.681 1.00 75.12 140 VAL A CA 1
ATOM 1051 C C . VAL A 1 140 ? 14.692 -8.597 9.108 1.00 75.12 140 VAL A C 1
ATOM 1053 O 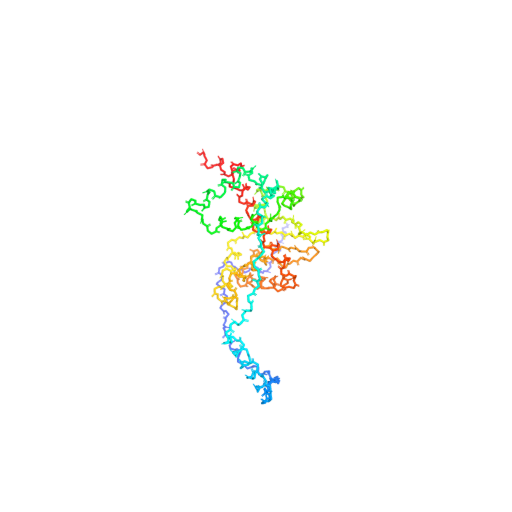O . VAL A 1 140 ? 15.591 -8.879 8.324 1.00 75.12 140 VAL A O 1
ATOM 1056 N N . LEU A 1 141 ? 13.741 -9.470 9.451 1.00 76.88 141 LEU A N 1
ATOM 1057 C CA . LEU A 1 141 ? 13.762 -10.875 9.036 1.00 76.88 141 LEU A CA 1
ATOM 1058 C C . LEU A 1 141 ? 13.226 -11.100 7.616 1.00 76.88 141 LEU A C 1
ATOM 1060 O O . LEU A 1 141 ? 13.744 -11.947 6.893 1.00 76.88 141 LEU A O 1
ATOM 1064 N N . LYS A 1 142 ? 12.172 -10.378 7.220 1.00 81.44 142 LYS A N 1
ATOM 1065 C CA . LYS A 1 142 ? 11.428 -10.626 5.970 1.00 81.44 142 LYS A CA 1
ATOM 1066 C C . LYS A 1 142 ? 11.658 -9.562 4.895 1.00 81.44 142 LYS A C 1
ATOM 1068 O O . LYS A 1 142 ? 11.171 -9.716 3.781 1.00 81.44 142 LYS A O 1
ATOM 1073 N N . GLY A 1 143 ? 12.361 -8.474 5.216 1.00 85.88 143 GLY A N 1
ATOM 1074 C CA . GLY A 1 143 ? 12.600 -7.338 4.316 1.00 85.88 143 GLY A CA 1
ATOM 1075 C C . GLY A 1 143 ? 11.407 -6.385 4.157 1.00 85.88 143 GLY A C 1
ATOM 1076 O O . GLY A 1 143 ? 11.565 -5.288 3.621 1.00 85.88 143 GLY A O 1
ATOM 1077 N N . GLU A 1 144 ? 10.226 -6.759 4.653 1.00 91.62 144 GLU A N 1
ATOM 1078 C CA . GLU A 1 144 ? 8.987 -5.990 4.556 1.00 91.62 144 GLU A CA 1
ATOM 1079 C C . GLU A 1 144 ? 8.020 -6.334 5.692 1.00 91.62 144 GLU A C 1
ATOM 1081 O O . GLU A 1 144 ? 8.077 -7.418 6.273 1.00 91.62 144 GLU A O 1
ATOM 1086 N N . PHE A 1 145 ? 7.107 -5.412 5.988 1.00 93.50 145 PHE A N 1
ATOM 1087 C CA . PHE A 1 145 ? 5.947 -5.691 6.831 1.00 93.50 145 PHE A CA 1
ATOM 1088 C C . PHE A 1 145 ? 4.810 -6.219 5.971 1.00 93.50 145 PHE A C 1
ATOM 1090 O O . PHE A 1 145 ? 4.613 -5.727 4.858 1.00 93.50 145 PHE A O 1
ATOM 1097 N N . ARG A 1 146 ? 4.023 -7.146 6.519 1.00 94.50 146 ARG A N 1
ATOM 1098 C CA . ARG A 1 146 ? 2.751 -7.573 5.934 1.00 94.50 146 ARG A CA 1
ATOM 1099 C C . ARG A 1 146 ? 1.644 -7.539 6.976 1.00 94.50 146 ARG A C 1
ATOM 1101 O O . ARG A 1 146 ? 1.901 -7.830 8.142 1.00 94.50 146 ARG A O 1
ATOM 1108 N N . GLN A 1 147 ? 0.434 -7.186 6.562 1.00 93.44 147 GLN A N 1
ATOM 1109 C CA . GLN A 1 147 ? -0.736 -7.184 7.434 1.00 93.44 147 GLN A CA 1
ATOM 1110 C C . GLN A 1 147 ? -2.000 -7.462 6.629 1.00 93.44 147 GLN A C 1
ATOM 1112 O O . GLN A 1 147 ? -2.218 -6.857 5.584 1.00 93.44 147 GLN A O 1
ATOM 1117 N N . VAL A 1 148 ? -2.833 -8.367 7.133 1.00 94.00 148 VAL A N 1
ATOM 1118 C CA . VAL A 1 148 ? -4.160 -8.639 6.576 1.00 94.00 148 VAL A CA 1
ATOM 1119 C C . VAL A 1 148 ? -5.141 -7.643 7.170 1.00 94.00 148 VAL A C 1
ATOM 1121 O O . VAL A 1 148 ? -5.231 -7.552 8.387 1.00 94.00 148 VAL A O 1
ATOM 1124 N N . VAL A 1 149 ? -5.850 -6.902 6.326 1.00 90.69 149 VAL A N 1
ATOM 1125 C CA . VAL A 1 149 ? -6.830 -5.884 6.702 1.00 90.69 149 VAL A CA 1
ATOM 1126 C C . VAL A 1 149 ? -8.167 -6.230 6.044 1.00 90.69 149 VAL A C 1
ATOM 1128 O O . VAL A 1 149 ? -8.216 -6.396 4.824 1.00 90.69 149 VAL A O 1
ATOM 1131 N N . PRO A 1 150 ? -9.260 -6.354 6.814 1.00 87.56 150 PRO A N 1
ATOM 1132 C CA . PRO A 1 150 ? -10.577 -6.578 6.237 1.00 87.56 150 PRO A CA 1
ATOM 1133 C C . PRO A 1 150 ? -11.043 -5.331 5.478 1.00 87.56 150 PRO A C 1
ATOM 1135 O O . PRO A 1 150 ? -10.934 -4.213 5.990 1.00 87.56 150 PRO A O 1
ATOM 1138 N N . LEU A 1 151 ? -11.585 -5.516 4.273 1.00 86.94 151 LEU A N 1
ATOM 1139 C CA . LEU A 1 151 ? -12.352 -4.458 3.618 1.00 86.94 151 LEU A CA 1
ATOM 1140 C C . LEU A 1 151 ? -13.708 -4.276 4.311 1.00 86.94 151 LEU A C 1
ATOM 1142 O O . LEU A 1 151 ? -14.109 -5.069 5.165 1.00 86.94 151 LEU A O 1
ATOM 1146 N N . TRP A 1 152 ? -14.402 -3.184 3.994 1.00 74.94 152 TRP A N 1
ATOM 1147 C CA . TRP A 1 152 ? -15.676 -2.881 4.633 1.00 74.94 152 TRP A CA 1
ATOM 1148 C C . TRP A 1 152 ? -16.833 -3.634 3.980 1.00 74.94 152 TRP A C 1
ATOM 1150 O O . TRP A 1 152 ? -17.028 -3.560 2.771 1.00 74.94 152 TRP A O 1
ATOM 1160 N N . GLY A 1 153 ? -17.618 -4.320 4.808 1.00 74.44 153 GLY A N 1
ATOM 1161 C CA . GLY A 1 153 ? -18.787 -5.097 4.405 1.00 74.44 153 GLY A CA 1
ATOM 1162 C C . GLY A 1 153 ? -18.793 -6.475 5.076 1.00 74.44 153 GLY A C 1
ATOM 1163 O O . GLY A 1 153 ? -17.724 -6.987 5.407 1.00 74.44 153 GLY A O 1
ATOM 1164 N N . PRO A 1 154 ? -19.972 -7.074 5.319 1.00 73.31 154 PRO A N 1
ATOM 1165 C CA . PRO A 1 154 ? -20.077 -8.390 5.957 1.00 73.31 154 PRO A CA 1
ATOM 1166 C C . PRO A 1 154 ? -19.391 -9.493 5.138 1.00 73.31 154 PRO A C 1
ATOM 1168 O O . PRO A 1 154 ? -18.747 -10.362 5.717 1.00 73.31 154 PRO A O 1
ATOM 1171 N N . ASP A 1 155 ? -19.448 -9.381 3.810 1.00 83.31 155 ASP A N 1
ATOM 1172 C CA . ASP A 1 155 ? -18.881 -10.346 2.860 1.00 83.31 155 ASP A CA 1
ATOM 1173 C C . ASP A 1 155 ? -17.649 -9.793 2.125 1.00 83.31 155 ASP A C 1
ATOM 1175 O O . ASP A 1 155 ? -17.227 -10.316 1.092 1.00 83.31 155 ASP A O 1
ATOM 1179 N N . ALA A 1 156 ? -17.081 -8.690 2.621 1.00 83.94 156 ALA A N 1
ATOM 1180 C CA . ALA A 1 156 ? -15.949 -8.056 1.970 1.00 83.94 156 ALA A CA 1
ATOM 1181 C C . ALA A 1 156 ? -14.676 -8.895 2.178 1.00 83.94 156 ALA A C 1
ATOM 1183 O O . ALA A 1 156 ? -14.411 -9.353 3.297 1.00 83.94 156 ALA A O 1
ATOM 1184 N N . PRO A 1 157 ? -13.860 -9.101 1.129 1.00 91.62 157 PRO A N 1
ATOM 1185 C CA . PRO A 1 157 ? -12.677 -9.932 1.247 1.00 91.62 157 PRO A CA 1
ATOM 1186 C C . PRO A 1 157 ? -11.636 -9.273 2.152 1.00 91.62 157 PRO A C 1
ATOM 1188 O O . PRO A 1 157 ? -11.528 -8.048 2.260 1.00 91.62 157 PRO A O 1
ATOM 1191 N N . GLU A 1 158 ? -10.813 -10.104 2.780 1.00 93.56 158 GLU A N 1
ATOM 1192 C CA . GLU A 1 158 ? -9.626 -9.628 3.477 1.00 93.56 158 GLU A CA 1
ATOM 1193 C C . GLU A 1 158 ? -8.496 -9.354 2.483 1.00 93.56 158 GLU A C 1
ATOM 1195 O O . GLU A 1 158 ? -8.246 -10.147 1.572 1.00 93.56 158 GLU A O 1
ATOM 1200 N N . VAL A 1 159 ? -7.788 -8.244 2.679 1.00 96.31 159 VAL A N 1
ATOM 1201 C CA . VAL A 1 159 ? -6.683 -7.823 1.818 1.00 96.31 159 VAL A CA 1
ATOM 1202 C C . VAL A 1 159 ? -5.385 -7.866 2.601 1.00 96.31 159 VAL A C 1
ATOM 1204 O O . VAL A 1 159 ? -5.249 -7.245 3.650 1.00 96.31 159 VAL A O 1
ATOM 1207 N N . GLU A 1 160 ? -4.403 -8.604 2.098 1.00 96.81 160 GLU A N 1
ATOM 1208 C CA . GLU A 1 160 ? -3.057 -8.604 2.663 1.00 96.81 160 GLU A CA 1
ATOM 1209 C C . GLU A 1 160 ? -2.243 -7.479 2.029 1.00 96.81 160 GLU A C 1
ATOM 1211 O O . GLU A 1 160 ? -2.017 -7.483 0.821 1.00 96.81 160 GLU A O 1
ATOM 1216 N N . PHE A 1 161 ? -1.774 -6.532 2.834 1.00 96.94 161 PHE A N 1
ATOM 1217 C CA . PHE A 1 161 ? -0.900 -5.450 2.397 1.00 96.94 161 PHE A CA 1
ATOM 1218 C C . PHE A 1 161 ? 0.567 -5.740 2.713 1.00 96.94 161 PHE A C 1
ATOM 1220 O O . PHE A 1 161 ? 0.870 -6.414 3.695 1.00 96.94 161 PHE A O 1
ATOM 1227 N N . ARG A 1 162 ? 1.478 -5.172 1.913 1.00 95.94 162 ARG A N 1
ATOM 1228 C CA . ARG A 1 162 ? 2.935 -5.137 2.125 1.00 95.94 162 ARG A CA 1
ATOM 1229 C C . ARG A 1 162 ? 3.469 -3.709 2.226 1.00 95.94 162 ARG A C 1
ATOM 1231 O O . ARG A 1 162 ? 2.961 -2.778 1.593 1.00 95.94 162 ARG A O 1
ATOM 1238 N N . SER A 1 163 ? 4.512 -3.520 3.033 1.00 95.06 163 SER A N 1
ATOM 1239 C CA . SER A 1 163 ? 5.243 -2.251 3.073 1.00 95.06 163 SER A CA 1
ATOM 1240 C C . SER A 1 163 ? 5.986 -2.030 1.760 1.00 95.06 163 SER A C 1
ATOM 1242 O O . SER A 1 163 ? 6.638 -2.957 1.280 1.00 95.06 163 SER A O 1
ATOM 1244 N N . LEU A 1 164 ? 5.950 -0.814 1.219 1.00 93.81 164 LEU A N 1
ATOM 1245 C CA . LEU A 1 164 ? 6.707 -0.491 0.011 1.00 93.81 164 LEU A CA 1
ATOM 1246 C C . LEU A 1 164 ? 8.165 -0.177 0.357 1.00 93.81 164 LEU A C 1
ATOM 1248 O O . LEU A 1 164 ? 8.458 0.444 1.384 1.00 93.81 164 LEU A O 1
ATOM 1252 N N . ASN A 1 165 ? 9.087 -0.598 -0.505 1.00 91.06 165 ASN A N 1
ATOM 1253 C CA . ASN A 1 165 ? 10.494 -0.213 -0.429 1.00 91.06 165 ASN A CA 1
ATOM 1254 C C . ASN A 1 165 ? 10.849 0.836 -1.500 1.00 91.06 165 ASN A C 1
ATOM 1256 O O . ASN A 1 165 ? 10.028 1.194 -2.343 1.00 91.06 165 ASN A O 1
ATOM 1260 N N . GLY A 1 166 ? 12.089 1.337 -1.477 1.00 90.19 166 GLY A N 1
ATOM 1261 C CA . GLY A 1 166 ? 12.529 2.371 -2.420 1.00 90.19 166 GLY A CA 1
ATOM 1262 C C . GLY A 1 166 ? 12.475 1.940 -3.890 1.00 90.19 166 GLY A C 1
ATOM 1263 O O . GLY A 1 166 ? 12.199 2.765 -4.753 1.00 90.19 166 GLY A O 1
ATOM 1264 N N . ARG A 1 167 ? 12.669 0.647 -4.188 1.00 91.31 167 ARG A N 1
ATOM 1265 C CA . ARG A 1 167 ? 12.570 0.125 -5.561 1.00 91.31 167 ARG A CA 1
ATOM 1266 C C . ARG A 1 167 ? 11.125 0.062 -6.043 1.00 91.31 167 ARG A C 1
ATOM 1268 O O . ARG A 1 167 ? 10.878 0.301 -7.219 1.00 91.31 167 ARG A O 1
ATOM 1275 N N . ASP A 1 168 ? 10.186 -0.251 -5.150 1.00 92.25 168 ASP A N 1
ATOM 1276 C CA . ASP A 1 168 ? 8.752 -0.201 -5.456 1.00 92.25 168 ASP A CA 1
ATOM 1277 C C . ASP A 1 168 ? 8.346 1.241 -5.794 1.00 92.25 168 ASP A C 1
ATOM 1279 O O . ASP A 1 168 ? 7.747 1.486 -6.837 1.00 92.25 168 ASP A O 1
ATOM 1283 N N . GLN A 1 169 ? 8.759 2.204 -4.961 1.00 91.56 169 GLN A N 1
ATOM 1284 C CA . GLN A 1 169 ? 8.488 3.628 -5.183 1.00 91.56 169 GLN A CA 1
ATOM 1285 C C . GLN A 1 169 ? 9.097 4.137 -6.491 1.00 91.56 169 GLN A C 1
ATOM 1287 O O . GLN A 1 169 ? 8.418 4.793 -7.274 1.00 91.56 169 GLN A O 1
ATOM 1292 N N . PHE A 1 170 ? 10.346 3.768 -6.781 1.00 90.69 170 PHE A N 1
ATOM 1293 C CA . PHE A 1 170 ? 10.985 4.115 -8.047 1.00 90.69 170 PHE A CA 1
ATOM 1294 C C . PHE A 1 170 ? 10.226 3.553 -9.258 1.00 90.69 170 PHE A C 1
ATOM 1296 O O . PHE A 1 170 ? 10.024 4.267 -10.238 1.00 90.69 170 PHE A O 1
ATOM 1303 N N . ALA A 1 171 ? 9.763 2.299 -9.193 1.00 91.19 171 ALA A N 1
ATOM 1304 C CA . ALA A 1 171 ? 8.977 1.697 -10.269 1.00 91.19 171 ALA A CA 1
ATOM 1305 C C . ALA A 1 171 ? 7.647 2.436 -10.498 1.00 91.19 171 ALA A C 1
ATOM 1307 O O . ALA A 1 171 ? 7.295 2.691 -11.651 1.00 91.19 171 ALA A O 1
ATOM 1308 N N . ILE A 1 172 ? 6.953 2.828 -9.422 1.00 91.75 172 ILE A N 1
ATOM 1309 C CA . ILE A 1 172 ? 5.735 3.651 -9.485 1.00 91.75 172 ILE A CA 1
ATOM 1310 C C . ILE A 1 172 ? 6.042 4.998 -10.146 1.00 91.75 172 ILE A C 1
ATOM 1312 O O . ILE A 1 172 ? 5.414 5.347 -11.144 1.00 91.75 172 ILE A O 1
ATOM 1316 N N . SER A 1 173 ? 7.042 5.732 -9.645 1.00 90.06 173 SER A N 1
ATOM 1317 C CA . SER A 1 173 ? 7.415 7.043 -10.190 1.00 90.06 173 SER A CA 1
ATOM 1318 C C . SER A 1 173 ? 7.807 6.963 -11.665 1.00 90.06 173 SER A C 1
ATOM 1320 O O . SER A 1 173 ? 7.417 7.826 -12.444 1.00 90.06 173 SER A O 1
ATOM 1322 N N . TYR A 1 174 ? 8.528 5.917 -12.071 1.00 88.69 174 TYR A N 1
ATOM 1323 C CA . TYR A 1 174 ? 8.900 5.710 -13.469 1.00 88.69 174 TYR A CA 1
ATOM 1324 C C . TYR A 1 174 ? 7.676 5.475 -14.363 1.00 88.69 174 TYR A C 1
ATOM 1326 O O . TYR A 1 174 ? 7.578 6.054 -15.443 1.00 88.69 174 TYR A O 1
ATOM 1334 N N . MET A 1 175 ? 6.726 4.642 -13.925 1.00 88.25 175 MET A N 1
ATOM 1335 C CA . MET A 1 175 ? 5.487 4.408 -14.678 1.00 88.25 175 MET A CA 1
ATOM 1336 C C . MET A 1 175 ? 4.624 5.673 -14.788 1.00 88.25 175 MET A C 1
ATOM 1338 O O . MET A 1 175 ? 3.952 5.857 -15.802 1.00 88.25 175 MET A O 1
ATOM 1342 N N . MET A 1 176 ? 4.679 6.550 -13.783 1.00 87.06 176 MET A N 1
ATOM 1343 C CA . MET A 1 176 ? 3.983 7.838 -13.772 1.00 87.06 176 MET A CA 1
ATOM 1344 C C . MET A 1 176 ? 4.598 8.867 -14.729 1.00 87.06 176 MET A C 1
ATOM 1346 O O . MET A 1 176 ? 3.864 9.619 -15.362 1.00 87.06 176 MET A O 1
ATOM 1350 N N . THR A 1 177 ? 5.929 8.925 -14.839 1.00 83.44 177 THR A N 1
ATOM 1351 C CA . THR A 1 177 ? 6.624 9.958 -15.631 1.00 83.44 177 THR A CA 1
ATOM 1352 C C . THR A 1 177 ? 6.916 9.547 -17.071 1.00 83.44 177 THR A C 1
ATOM 1354 O O . THR A 1 177 ? 7.000 10.410 -17.940 1.00 83.44 177 THR A O 1
ATOM 1357 N N . GLY A 1 178 ? 7.093 8.250 -17.333 1.00 69.88 178 GLY A N 1
ATOM 1358 C CA . GLY A 1 178 ? 7.612 7.743 -18.606 1.00 69.88 178 GLY A CA 1
ATOM 1359 C C . GLY A 1 178 ? 6.637 6.924 -19.454 1.00 69.88 178 GLY A C 1
ATOM 1360 O O . GLY A 1 178 ? 7.079 6.337 -20.439 1.00 69.88 178 GLY A O 1
ATOM 1361 N N . GLY A 1 179 ? 5.354 6.814 -19.085 1.00 64.62 179 GLY A N 1
ATOM 1362 C CA . GLY A 1 179 ? 4.442 5.831 -19.690 1.00 64.62 179 GLY A CA 1
ATOM 1363 C C . GLY A 1 179 ? 3.021 6.309 -20.000 1.00 64.62 179 GLY A C 1
ATOM 1364 O O . GLY A 1 179 ? 2.665 7.469 -19.812 1.00 64.62 179 GLY A O 1
ATOM 1365 N N . GLU A 1 180 ? 2.194 5.355 -20.446 1.00 61.66 180 GLU A N 1
ATOM 1366 C CA . GLU A 1 180 ? 0.769 5.515 -20.803 1.00 61.66 180 GLU A CA 1
ATOM 1367 C C . GLU A 1 180 ? -0.076 6.139 -19.675 1.00 61.66 180 GLU A C 1
ATOM 1369 O O . GLU A 1 180 ? -1.088 6.785 -19.935 1.00 61.66 180 GLU A O 1
ATOM 1374 N N . MET A 1 181 ? 0.368 5.999 -18.421 1.00 70.50 181 MET A N 1
ATOM 1375 C CA . MET A 1 181 ? -0.350 6.474 -17.236 1.00 70.50 181 MET A CA 1
ATOM 1376 C C . MET A 1 181 ? -0.129 7.954 -16.910 1.00 70.50 181 MET A C 1
ATOM 1378 O O . MET A 1 181 ? -0.859 8.497 -16.082 1.00 70.50 181 MET A O 1
ATOM 1382 N N . ALA A 1 182 ? 0.811 8.635 -17.576 1.00 72.94 182 ALA A N 1
ATOM 1383 C CA . ALA A 1 182 ? 1.072 10.058 -17.340 1.00 72.94 182 ALA A CA 1
ATOM 1384 C C . ALA A 1 182 ? -0.184 10.929 -17.552 1.00 72.94 182 ALA A C 1
ATOM 1386 O O . ALA A 1 182 ? -0.376 11.932 -16.868 1.00 72.94 182 ALA A O 1
ATOM 1387 N N . GLN A 1 183 ? -1.075 10.515 -18.461 1.00 67.94 183 GLN A N 1
ATOM 1388 C CA . GLN A 1 183 ? -2.314 11.236 -18.778 1.00 67.94 183 GLN A CA 1
ATOM 1389 C C . GLN A 1 183 ? -3.395 11.113 -17.693 1.00 67.94 183 GLN A C 1
ATOM 1391 O O . GLN A 1 183 ? -4.299 11.941 -17.639 1.00 67.94 183 GLN A O 1
ATOM 1396 N N . LEU A 1 184 ? -3.307 10.106 -16.819 1.00 67.88 184 LEU A N 1
ATOM 1397 C CA . LEU A 1 184 ? -4.287 9.858 -15.756 1.00 67.88 184 LEU A CA 1
ATOM 1398 C C . LEU A 1 184 ? -3.961 10.607 -14.452 1.00 67.88 184 LEU A C 1
ATOM 1400 O O . LEU A 1 184 ? -4.737 10.549 -13.494 1.00 67.88 184 LEU A O 1
ATOM 1404 N N . GLY A 1 185 ? -2.830 11.321 -14.407 1.00 72.75 185 GLY A N 1
ATOM 1405 C CA . GLY A 1 185 ? -2.438 12.173 -13.286 1.00 72.75 185 GLY A CA 1
ATOM 1406 C C . GLY A 1 185 ? -2.490 11.449 -11.936 1.00 72.75 185 GLY A C 1
ATOM 1407 O O . GLY A 1 185 ? -2.116 10.284 -11.817 1.00 72.75 185 GLY A O 1
ATOM 1408 N N . ASN A 1 186 ? -2.987 12.132 -10.903 1.00 72.31 186 ASN A N 1
ATOM 1409 C CA . ASN A 1 186 ? -2.997 11.619 -9.527 1.00 72.31 186 ASN A CA 1
ATOM 1410 C C . ASN A 1 186 ? -3.803 10.319 -9.346 1.00 72.31 186 ASN A C 1
ATOM 1412 O O . ASN A 1 186 ? -3.501 9.541 -8.444 1.00 72.31 186 ASN A O 1
ATOM 1416 N N . VAL A 1 187 ? -4.792 10.046 -10.204 1.00 77.00 187 VAL A N 1
ATOM 1417 C CA . VAL A 1 187 ? -5.606 8.822 -10.115 1.00 77.00 187 VAL A CA 1
ATOM 1418 C C . VAL A 1 187 ? -4.763 7.583 -10.430 1.00 77.00 187 VAL A C 1
ATOM 1420 O O . VAL A 1 187 ? -4.865 6.576 -9.728 1.00 77.00 187 VAL A O 1
ATOM 1423 N N . ALA A 1 188 ? -3.858 7.670 -11.411 1.00 84.38 188 ALA A N 1
ATOM 1424 C CA . ALA A 1 188 ? -2.938 6.574 -11.713 1.00 84.38 188 ALA A CA 1
ATOM 1425 C C . ALA A 1 188 ? -1.998 6.257 -10.547 1.00 84.38 188 ALA A C 1
ATOM 1427 O O . ALA A 1 188 ? -1.719 5.085 -10.293 1.00 84.38 188 ALA A O 1
ATOM 1428 N N . ASN A 1 189 ? -1.555 7.272 -9.800 1.00 87.38 189 ASN A N 1
ATOM 1429 C CA . ASN A 1 189 ? -0.689 7.055 -8.645 1.00 87.38 189 ASN A CA 1
ATOM 1430 C C . ASN A 1 189 ? -1.379 6.191 -7.579 1.00 87.38 189 ASN A C 1
ATOM 1432 O O . ASN A 1 189 ? -0.770 5.267 -7.045 1.00 87.38 189 ASN A O 1
ATOM 1436 N N . ASN A 1 190 ? -2.667 6.432 -7.320 1.00 89.56 190 ASN A N 1
ATOM 1437 C CA . ASN A 1 190 ? -3.428 5.670 -6.329 1.00 89.56 190 ASN A CA 1
ATOM 1438 C C . ASN A 1 190 ? -3.534 4.194 -6.725 1.00 89.56 190 ASN A C 1
ATOM 1440 O O . ASN A 1 190 ? -3.261 3.312 -5.911 1.00 89.56 190 ASN A O 1
ATOM 1444 N N . PHE A 1 191 ? -3.847 3.915 -7.993 1.00 92.38 191 PHE A N 1
ATOM 1445 C CA . PHE A 1 191 ? -3.917 2.541 -8.489 1.00 92.38 191 PHE A CA 1
ATOM 1446 C C . PHE A 1 191 ? -2.561 1.837 -8.460 1.00 92.38 191 PHE A C 1
ATOM 1448 O O . PHE A 1 191 ? -2.483 0.673 -8.072 1.00 92.38 191 PHE A O 1
ATOM 1455 N N . LEU A 1 192 ? -1.480 2.539 -8.806 1.00 94.62 192 LEU A N 1
ATOM 1456 C CA . LEU A 1 192 ? -0.127 1.987 -8.745 1.00 94.62 192 LEU A CA 1
ATOM 1457 C C . LEU A 1 192 ? 0.320 1.707 -7.304 1.00 94.62 19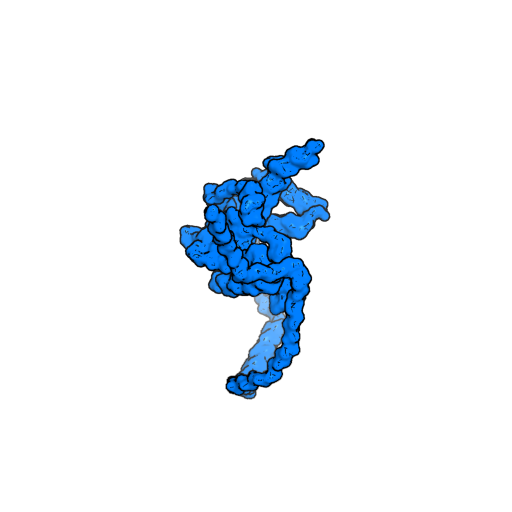2 LEU A C 1
ATOM 1459 O O . LEU A 1 192 ? 0.961 0.684 -7.057 1.00 94.62 192 LEU A O 1
ATOM 1463 N N . LEU A 1 193 ? -0.049 2.561 -6.345 1.00 95.25 193 LEU A N 1
ATOM 1464 C CA . LEU A 1 193 ? 0.214 2.334 -4.922 1.00 95.25 193 LEU A CA 1
ATOM 1465 C C . LEU A 1 193 ? -0.529 1.100 -4.403 1.00 95.25 193 LEU A C 1
ATOM 1467 O O . LEU A 1 193 ? 0.080 0.269 -3.728 1.00 95.25 193 LEU A O 1
ATOM 1471 N N . VAL A 1 194 ? -1.803 0.932 -4.770 1.00 96.38 194 VAL A N 1
ATOM 1472 C CA . VAL A 1 194 ? -2.580 -0.275 -4.440 1.00 96.38 194 VAL A CA 1
ATOM 1473 C C . VAL A 1 194 ? -1.961 -1.510 -5.097 1.00 96.38 194 VAL A C 1
ATOM 1475 O O . VAL A 1 194 ? -1.699 -2.499 -4.413 1.00 96.38 194 VAL A O 1
ATOM 1478 N N . ALA A 1 195 ? -1.621 -1.438 -6.386 1.00 97.25 195 ALA A N 1
ATOM 1479 C CA . ALA A 1 195 ? -0.966 -2.522 -7.116 1.00 97.25 195 ALA A CA 1
ATOM 1480 C C . ALA A 1 195 ? 0.354 -2.943 -6.476 1.00 97.25 195 ALA A C 1
ATOM 1482 O O . ALA A 1 195 ? 0.591 -4.133 -6.270 1.00 97.25 195 ALA A O 1
ATOM 1483 N N . ALA A 1 196 ? 1.196 -1.996 -6.077 1.00 97.12 196 ALA A N 1
ATOM 1484 C CA . ALA A 1 196 ? 2.435 -2.299 -5.372 1.00 97.12 196 ALA A CA 1
ATOM 1485 C C . ALA A 1 196 ? 2.197 -2.804 -3.936 1.00 97.12 196 ALA A C 1
ATOM 1487 O O . ALA A 1 196 ? 2.976 -3.606 -3.417 1.00 97.12 196 ALA A O 1
ATOM 1488 N N . GLY A 1 197 ? 1.128 -2.338 -3.291 1.00 97.25 197 GLY A N 1
ATOM 1489 C CA . GLY A 1 197 ? 0.831 -2.565 -1.883 1.00 97.25 197 GLY A CA 1
ATOM 1490 C C . GLY A 1 197 ? 0.091 -3.859 -1.563 1.00 97.25 197 GLY A C 1
ATOM 1491 O O . GLY A 1 197 ? 0.277 -4.384 -0.470 1.00 97.25 197 GLY A O 1
ATOM 1492 N N . VAL A 1 198 ? -0.728 -4.390 -2.470 1.00 97.81 198 VAL A N 1
ATOM 1493 C CA . VAL A 1 198 ? -1.605 -5.547 -2.206 1.00 97.81 198 VAL A CA 1
ATOM 1494 C C . VAL A 1 198 ? -0.919 -6.869 -2.540 1.00 97.81 198 VAL A C 1
ATOM 1496 O O . VAL A 1 198 ? -0.507 -7.097 -3.663 1.00 97.81 198 VAL A O 1
ATOM 1499 N N . VAL A 1 199 ? -0.790 -7.788 -1.595 1.00 97.62 199 VAL A N 1
ATOM 1500 C CA . VAL A 1 199 ? -0.248 -9.140 -1.820 1.00 97.62 199 VAL A CA 1
ATOM 1501 C C . VAL A 1 199 ? -1.349 -10.122 -2.222 1.00 97.62 199 VAL A C 1
ATOM 1503 O O . VAL A 1 199 ? -1.125 -10.999 -3.054 1.00 97.62 199 VAL A O 1
ATOM 1506 N N . ARG A 1 200 ? -2.529 -9.999 -1.612 1.00 97.81 200 ARG A N 1
ATOM 1507 C CA . ARG A 1 200 ? -3.637 -10.950 -1.751 1.00 97.81 200 ARG A CA 1
ATOM 1508 C C . ARG A 1 200 ? -4.970 -10.246 -1.506 1.00 97.81 200 ARG A C 1
ATOM 1510 O O . ARG A 1 200 ? -5.026 -9.382 -0.632 1.00 97.81 200 ARG A O 1
ATOM 1517 N N . ILE A 1 201 ? -6.015 -10.642 -2.230 1.00 96.75 201 ILE A N 1
ATOM 1518 C CA . ILE A 1 201 ? -7.406 -10.193 -2.061 1.00 96.75 201 ILE A CA 1
ATOM 1519 C C . ILE A 1 201 ? -8.276 -11.446 -1.927 1.00 96.75 201 ILE A C 1
ATOM 1521 O O . ILE A 1 201 ? -8.440 -12.194 -2.887 1.00 96.75 201 ILE A O 1
ATOM 1525 N N . GLY A 1 202 ? -8.814 -11.717 -0.736 1.00 94.69 202 GLY A N 1
ATOM 1526 C CA . GLY A 1 202 ? -9.523 -12.975 -0.482 1.00 94.69 202 GLY A CA 1
ATOM 1527 C C . GLY A 1 202 ? -8.604 -14.172 -0.745 1.00 94.69 202 GLY A C 1
ATOM 1528 O O . GLY A 1 202 ? -7.508 -14.244 -0.196 1.00 94.69 202 GLY A O 1
ATOM 1529 N N . GLU A 1 203 ? -9.006 -15.107 -1.596 1.00 94.62 203 GLU A N 1
ATOM 1530 C CA . GLU A 1 203 ? -8.163 -16.257 -1.960 1.00 94.62 203 GLU A CA 1
ATOM 1531 C C . GLU A 1 203 ? -7.180 -15.957 -3.106 1.00 94.62 203 GLU A C 1
ATOM 1533 O O . GLU A 1 203 ? -6.215 -16.699 -3.295 1.00 94.62 203 GLU A O 1
ATOM 1538 N N . ASP A 1 204 ? -7.372 -14.855 -3.840 1.00 95.75 204 ASP A N 1
ATOM 1539 C CA . ASP A 1 204 ? -6.546 -14.515 -4.998 1.00 95.75 204 ASP A CA 1
ATOM 1540 C C . ASP A 1 204 ? -5.230 -13.855 -4.574 1.00 95.75 204 ASP A C 1
ATOM 1542 O O . ASP A 1 204 ? -5.200 -12.776 -3.969 1.00 95.75 204 ASP A O 1
ATOM 1546 N N . ARG A 1 205 ? -4.114 -14.513 -4.898 1.00 97.69 205 ARG A N 1
ATOM 1547 C CA . ARG A 1 205 ? -2.767 -14.029 -4.599 1.00 97.69 205 ARG A CA 1
ATOM 1548 C C . ARG A 1 205 ? -2.164 -13.360 -5.826 1.00 97.69 205 ARG A C 1
ATOM 1550 O O . ARG A 1 205 ? -2.011 -13.974 -6.883 1.00 97.69 205 ARG A O 1
ATOM 1557 N N . LEU A 1 206 ? -1.742 -12.113 -5.651 1.00 97.44 206 LEU A N 1
ATOM 1558 C CA . LEU A 1 206 ? -1.091 -11.354 -6.705 1.00 97.44 206 LEU A CA 1
ATOM 1559 C C . LEU A 1 206 ? 0.367 -11.816 -6.902 1.00 97.44 206 LEU A C 1
ATOM 1561 O O . LEU A 1 206 ? 1.003 -12.278 -5.949 1.00 97.44 206 LEU A O 1
ATOM 1565 N N . PRO A 1 207 ? 0.926 -11.675 -8.120 1.00 97.25 207 PRO A N 1
ATOM 1566 C CA . PRO A 1 207 ? 2.324 -11.997 -8.394 1.00 97.25 207 PRO A CA 1
ATOM 1567 C C . PRO A 1 207 ? 3.285 -11.297 -7.424 1.00 97.25 207 PRO A C 1
ATOM 1569 O O . PRO A 1 207 ? 3.163 -10.099 -7.168 1.00 97.25 207 PRO A O 1
ATOM 1572 N N . GLU A 1 208 ? 4.257 -12.028 -6.881 1.00 94.94 208 GLU A N 1
ATOM 1573 C CA . GLU A 1 208 ? 5.248 -11.475 -5.950 1.00 94.94 208 GLU A CA 1
ATOM 1574 C C . GLU A 1 208 ? 6.340 -10.694 -6.694 1.00 94.94 208 GLU A C 1
ATOM 1576 O O . GLU A 1 208 ? 6.786 -11.080 -7.777 1.00 94.94 208 GLU A O 1
ATOM 1581 N N . PHE A 1 209 ? 6.811 -9.596 -6.096 1.00 93.50 209 PHE A N 1
ATOM 1582 C CA . PHE A 1 209 ? 7.930 -8.848 -6.664 1.00 93.50 209 PHE A CA 1
ATOM 1583 C C . PHE A 1 209 ? 9.232 -9.652 -6.562 1.00 93.50 209 PHE A C 1
ATOM 1585 O O . PHE A 1 209 ? 9.518 -10.234 -5.510 1.00 93.50 209 PHE A O 1
ATOM 1592 N N . PRO A 1 210 ? 10.084 -9.635 -7.601 1.00 89.50 210 PRO A N 1
ATOM 1593 C CA . PRO A 1 210 ? 11.367 -10.311 -7.540 1.00 89.50 210 PRO A CA 1
ATOM 1594 C C . PRO A 1 210 ? 12.260 -9.677 -6.461 1.00 89.50 210 PRO A C 1
ATOM 1596 O O . PRO A 1 210 ? 12.486 -8.459 -6.430 1.00 89.50 210 PRO A O 1
ATOM 1599 N N . GLN A 1 211 ? 12.796 -10.523 -5.576 1.00 84.81 211 GLN A N 1
ATOM 1600 C CA . GLN A 1 211 ? 13.769 -10.121 -4.549 1.00 84.81 211 GLN A CA 1
ATOM 1601 C C . GLN A 1 211 ? 15.094 -9.682 -5.186 1.00 84.81 211 GLN A C 1
ATOM 1603 O O . GLN A 1 211 ? 15.717 -8.708 -4.769 1.00 84.81 211 GLN A O 1
ATOM 1608 N N . LYS A 1 212 ? 15.492 -10.385 -6.250 1.00 86.88 212 LYS A N 1
ATOM 1609 C CA . LYS A 1 212 ? 16.621 -10.054 -7.119 1.00 86.88 212 LYS A CA 1
ATOM 1610 C C . LYS A 1 212 ? 16.093 -9.970 -8.544 1.00 86.88 212 LYS A C 1
ATOM 1612 O O . LYS A 1 212 ? 15.390 -10.873 -8.980 1.00 86.88 212 LYS A O 1
ATOM 1617 N N . GLY A 1 213 ? 16.401 -8.884 -9.235 1.00 86.31 213 GLY A N 1
ATOM 1618 C CA . GLY A 1 213 ? 15.880 -8.610 -10.569 1.00 86.31 213 GLY A CA 1
ATOM 1619 C C . GLY A 1 213 ? 16.163 -7.177 -10.986 1.00 86.31 213 GLY A C 1
ATOM 1620 O O . GLY A 1 213 ? 16.599 -6.352 -10.169 1.00 86.31 213 GLY A O 1
ATOM 1621 N N . THR A 1 214 ? 15.920 -6.902 -12.258 1.00 91.56 214 THR A N 1
ATOM 1622 C CA . THR A 1 214 ? 16.034 -5.564 -12.840 1.00 91.56 214 THR A CA 1
ATOM 1623 C C . THR A 1 214 ? 14.827 -4.703 -12.464 1.00 91.56 214 THR A C 1
ATOM 1625 O O . THR A 1 214 ? 13.816 -5.192 -11.950 1.00 91.56 214 THR A O 1
ATOM 1628 N N . ASP A 1 215 ? 14.916 -3.396 -12.702 1.00 88.81 215 ASP A N 1
ATOM 1629 C CA . ASP A 1 215 ? 13.756 -2.518 -12.521 1.00 88.81 215 ASP A CA 1
ATOM 1630 C C . ASP A 1 215 ? 12.685 -2.768 -13.594 1.00 88.81 215 ASP A C 1
ATOM 1632 O O . ASP A 1 215 ? 11.500 -2.573 -13.334 1.00 88.81 215 ASP A O 1
ATOM 1636 N N . GLU A 1 216 ? 13.070 -3.285 -14.764 1.00 89.88 216 GLU A N 1
ATOM 1637 C CA . GLU A 1 216 ? 12.143 -3.758 -15.798 1.00 89.88 216 GLU A CA 1
ATOM 1638 C C . GLU A 1 216 ? 11.291 -4.931 -15.314 1.00 89.88 216 GLU A C 1
ATOM 1640 O O . GLU A 1 216 ? 10.068 -4.890 -15.459 1.00 89.88 216 GLU A O 1
ATOM 1645 N N . ASP A 1 217 ? 11.901 -5.924 -14.660 1.00 93.19 217 ASP A N 1
ATOM 1646 C CA . ASP A 1 217 ? 11.169 -7.059 -14.084 1.00 93.19 217 ASP A CA 1
ATOM 1647 C C . ASP A 1 217 ? 10.114 -6.587 -13.080 1.00 93.19 217 ASP A C 1
ATOM 1649 O O . ASP A 1 217 ? 8.977 -7.060 -13.078 1.00 93.19 217 ASP A O 1
ATOM 1653 N N . ARG A 1 218 ? 10.478 -5.611 -12.241 1.00 93.50 218 ARG A N 1
ATOM 1654 C CA . ARG A 1 218 ? 9.571 -5.019 -11.251 1.00 93.50 218 ARG A CA 1
ATOM 1655 C C . ARG A 1 218 ? 8.426 -4.261 -11.903 1.00 93.50 218 ARG A C 1
ATOM 1657 O O . ARG A 1 218 ? 7.289 -4.437 -11.478 1.00 93.50 218 ARG A O 1
ATOM 1664 N N . ARG A 1 219 ? 8.694 -3.461 -12.939 1.00 92.25 219 ARG A N 1
ATOM 1665 C CA . ARG A 1 219 ? 7.644 -2.751 -13.689 1.00 92.25 219 ARG A CA 1
ATOM 1666 C C . ARG A 1 219 ? 6.695 -3.714 -14.391 1.00 92.25 219 ARG A C 1
ATOM 1668 O O . ARG A 1 219 ? 5.490 -3.490 -14.368 1.00 92.25 219 ARG A O 1
ATOM 1675 N N . ARG A 1 220 ? 7.214 -4.805 -14.961 1.00 94.25 220 ARG A N 1
ATOM 1676 C CA . ARG A 1 220 ? 6.392 -5.857 -15.574 1.00 94.25 220 ARG A CA 1
ATOM 1677 C C . ARG A 1 220 ? 5.441 -6.479 -14.552 1.00 94.25 220 ARG A C 1
ATOM 1679 O O . ARG A 1 220 ? 4.247 -6.558 -14.816 1.00 94.25 220 ARG A O 1
ATOM 1686 N N . VAL A 1 221 ? 5.954 -6.852 -13.378 1.00 96.44 221 VAL A N 1
ATOM 1687 C CA . VAL A 1 221 ? 5.127 -7.384 -12.282 1.00 96.44 221 VAL A CA 1
ATOM 1688 C C . VAL A 1 221 ? 4.121 -6.344 -11.783 1.00 96.44 221 VAL A C 1
ATOM 1690 O O . VAL A 1 221 ? 2.966 -6.683 -11.551 1.00 96.44 221 VAL A O 1
ATOM 1693 N N . LEU A 1 222 ? 4.519 -5.075 -11.651 1.00 95.69 222 LEU A N 1
ATOM 1694 C CA . LEU A 1 222 ? 3.612 -4.001 -11.239 1.00 95.69 222 LEU A CA 1
ATOM 1695 C C . LEU A 1 222 ? 2.462 -3.812 -12.238 1.00 95.69 222 LEU A C 1
ATOM 1697 O O . LEU A 1 222 ? 1.321 -3.677 -11.808 1.00 95.69 222 LEU A O 1
ATOM 1701 N N . LYS A 1 223 ? 2.740 -3.868 -13.548 1.00 94.25 223 LYS A N 1
ATOM 1702 C CA . LYS A 1 223 ? 1.710 -3.812 -14.595 1.00 94.25 223 LYS A CA 1
ATOM 1703 C C . LYS A 1 223 ? 0.746 -4.998 -14.505 1.00 94.25 223 LYS A C 1
ATOM 1705 O O . LYS A 1 223 ? -0.456 -4.782 -14.469 1.00 94.25 223 LYS A O 1
ATOM 1710 N N . GLU A 1 224 ? 1.255 -6.223 -14.363 1.00 96.31 224 GLU A N 1
ATOM 1711 C CA . GLU A 1 224 ? 0.397 -7.410 -14.216 1.00 96.31 224 GLU A CA 1
ATOM 1712 C C . GLU A 1 224 ? -0.502 -7.321 -12.971 1.00 96.31 224 GLU A C 1
ATOM 1714 O O . GLU A 1 224 ? -1.685 -7.654 -13.013 1.00 96.31 224 GLU A O 1
ATOM 1719 N N . ARG A 1 225 ? 0.044 -6.843 -11.848 1.00 97.44 225 ARG A N 1
ATOM 1720 C CA . ARG A 1 225 ? -0.725 -6.628 -10.613 1.00 97.44 225 ARG A CA 1
ATOM 1721 C C . ARG A 1 225 ? -1.787 -5.550 -10.794 1.00 97.44 225 ARG A C 1
ATOM 1723 O O . ARG A 1 225 ? -2.893 -5.711 -10.293 1.00 97.44 225 ARG A O 1
ATOM 1730 N N . LEU A 1 226 ? -1.456 -4.475 -11.504 1.00 95.25 226 LEU A N 1
ATOM 1731 C CA . LEU A 1 226 ? -2.390 -3.401 -11.809 1.00 95.25 226 LEU A CA 1
ATOM 1732 C C . LEU A 1 226 ? -3.563 -3.908 -12.651 1.00 95.25 226 LEU A C 1
ATOM 1734 O O . LEU A 1 226 ? -4.706 -3.670 -12.275 1.00 95.25 226 LEU A O 1
ATOM 1738 N N . ASP A 1 227 ? -3.295 -4.676 -13.708 1.00 94.62 227 ASP A N 1
ATOM 1739 C CA . ASP A 1 227 ? -4.337 -5.256 -14.563 1.00 94.62 227 ASP A CA 1
ATOM 1740 C C . ASP A 1 227 ? -5.311 -6.131 -13.752 1.00 94.62 227 ASP A C 1
ATOM 1742 O O . ASP A 1 227 ? -6.520 -6.079 -13.967 1.00 94.62 227 ASP A O 1
ATOM 1746 N N . ARG A 1 228 ? -4.806 -6.876 -12.757 1.00 96.06 228 ARG A N 1
ATOM 1747 C CA . ARG A 1 228 ? -5.644 -7.670 -11.841 1.00 96.06 228 ARG A CA 1
ATOM 1748 C C . ARG A 1 228 ? -6.435 -6.834 -10.841 1.00 96.06 228 ARG A C 1
ATOM 1750 O O . ARG A 1 228 ? -7.479 -7.281 -10.391 1.00 96.06 228 ARG A O 1
ATOM 1757 N N . ILE A 1 229 ? -5.955 -5.655 -10.457 1.00 95.12 229 ILE A N 1
ATOM 1758 C CA . ILE A 1 229 ? -6.664 -4.790 -9.503 1.00 95.12 229 ILE A CA 1
ATOM 1759 C C . ILE A 1 229 ? -7.757 -3.981 -10.195 1.00 95.12 229 ILE A C 1
ATOM 1761 O O . ILE A 1 229 ? -8.817 -3.771 -9.613 1.00 95.12 229 ILE A O 1
ATOM 1765 N N . LEU A 1 230 ? -7.546 -3.582 -11.449 1.00 93.94 230 LEU A N 1
ATOM 1766 C CA . LEU A 1 230 ? -8.505 -2.772 -12.203 1.00 93.94 230 LEU A CA 1
ATOM 1767 C C . LEU A 1 230 ? -9.809 -3.507 -12.570 1.00 93.94 230 LEU A C 1
ATOM 1769 O O . LEU A 1 230 ? -10.726 -2.874 -13.083 1.00 93.94 230 LEU A O 1
ATOM 1773 N N . VAL A 1 231 ? -9.923 -4.813 -12.297 1.00 95.19 231 VAL A N 1
ATOM 1774 C CA . VAL A 1 231 ? -11.181 -5.569 -12.467 1.00 95.19 231 VAL A CA 1
ATOM 1775 C C . VAL A 1 231 ? -12.165 -5.368 -11.310 1.00 95.19 231 VAL A C 1
ATOM 1777 O O . VAL A 1 231 ? -13.344 -5.691 -11.452 1.00 95.19 231 VAL A O 1
ATOM 1780 N N . TYR A 1 232 ? -11.697 -4.877 -10.158 1.00 93.12 232 TYR A N 1
ATOM 1781 C CA . TYR A 1 232 ? -12.540 -4.653 -8.985 1.00 93.12 232 TYR A CA 1
ATOM 1782 C C . TYR A 1 232 ? -13.309 -3.324 -9.094 1.00 93.12 232 TYR A C 1
ATOM 1784 O O . TYR A 1 232 ? -12.850 -2.400 -9.769 1.00 93.12 232 TYR A O 1
ATOM 1792 N N . PRO A 1 233 ? -14.464 -3.184 -8.411 1.00 91.06 233 PRO A N 1
ATOM 1793 C CA . PRO A 1 233 ? -15.188 -1.916 -8.348 1.00 91.06 233 PRO A CA 1
ATOM 1794 C C . PRO A 1 233 ? -14.308 -0.779 -7.821 1.00 91.06 233 PRO A C 1
ATOM 1796 O O . PRO A 1 233 ? -13.489 -0.983 -6.919 1.00 91.06 233 PRO A O 1
ATOM 1799 N N . TYR A 1 234 ? -14.494 0.429 -8.353 1.00 87.56 234 TYR A N 1
ATOM 1800 C CA . TYR A 1 234 ? -13.665 1.586 -8.007 1.00 87.56 234 TYR A CA 1
ATOM 1801 C C . TYR A 1 234 ? -13.679 1.885 -6.500 1.00 87.56 234 TYR A C 1
ATOM 1803 O O . TYR A 1 234 ? -12.637 2.170 -5.917 1.00 87.56 234 TYR A O 1
ATOM 1811 N N . GLU A 1 235 ? -14.834 1.746 -5.852 1.00 86.25 235 GLU A N 1
ATOM 1812 C CA . GLU A 1 235 ? -15.026 1.940 -4.413 1.00 86.25 235 GLU A CA 1
ATOM 1813 C C . GLU A 1 235 ? -14.167 0.970 -3.596 1.00 86.25 235 GLU A C 1
ATOM 1815 O O . GLU A 1 235 ? -13.561 1.347 -2.594 1.00 86.25 235 GLU A O 1
ATOM 1820 N N . MET A 1 236 ? -14.058 -0.275 -4.061 1.00 90.62 236 MET A N 1
ATOM 1821 C CA . MET A 1 236 ? -13.244 -1.304 -3.425 1.00 90.62 236 MET A CA 1
ATOM 1822 C C . MET A 1 236 ? -11.749 -1.009 -3.594 1.00 90.62 236 MET A C 1
ATOM 1824 O O . MET A 1 236 ? -10.979 -1.156 -2.644 1.00 90.62 236 MET A O 1
ATOM 1828 N N . ILE A 1 237 ? -11.332 -0.542 -4.775 1.00 92.19 237 ILE A N 1
ATOM 1829 C CA . ILE A 1 237 ? -9.947 -0.113 -5.022 1.00 92.19 237 ILE A CA 1
ATOM 1830 C C . ILE A 1 237 ? -9.605 1.111 -4.160 1.00 92.19 237 ILE A C 1
ATOM 1832 O O . ILE A 1 237 ? -8.513 1.189 -3.593 1.00 92.19 237 ILE A O 1
ATOM 1836 N N . TRP A 1 238 ? -10.540 2.050 -4.019 1.00 88.06 238 TRP A N 1
ATOM 1837 C CA . TRP A 1 238 ? -10.381 3.217 -3.158 1.00 88.06 238 TRP A CA 1
ATOM 1838 C C . TRP A 1 238 ? -10.224 2.824 -1.685 1.00 88.06 238 TRP A C 1
ATOM 1840 O O . TRP A 1 238 ? -9.304 3.291 -1.013 1.00 88.06 238 TRP A O 1
ATOM 1850 N N . ASP A 1 239 ? -11.047 1.896 -1.196 1.00 89.38 239 ASP A N 1
ATOM 1851 C CA . ASP A 1 239 ? -10.909 1.334 0.147 1.00 89.38 239 ASP A CA 1
ATOM 1852 C C . ASP A 1 239 ? -9.546 0.654 0.351 1.00 89.38 239 ASP A C 1
ATOM 1854 O O . ASP A 1 239 ? -8.914 0.824 1.398 1.00 89.38 239 ASP A O 1
ATOM 1858 N N . MET A 1 240 ? -9.050 -0.082 -0.650 1.00 94.31 240 MET A N 1
ATOM 1859 C CA . MET A 1 240 ? -7.703 -0.659 -0.601 1.00 94.31 240 MET A CA 1
ATOM 1860 C C . MET A 1 240 ? -6.621 0.419 -0.508 1.00 94.31 240 MET A C 1
ATOM 1862 O O . MET A 1 240 ? -5.679 0.263 0.268 1.00 94.31 240 MET A O 1
ATOM 1866 N N . TYR A 1 241 ? -6.748 1.505 -1.273 1.00 92.69 241 TYR A N 1
ATOM 1867 C CA . TYR A 1 241 ? -5.810 2.628 -1.252 1.00 92.69 241 TYR A CA 1
ATOM 1868 C C . TYR A 1 241 ? -5.750 3.284 0.128 1.00 92.69 241 TYR A C 1
ATOM 1870 O O . TYR A 1 241 ? -4.675 3.401 0.719 1.00 92.69 241 TYR A O 1
ATOM 1878 N N . VAL A 1 242 ? -6.908 3.644 0.680 1.00 87.81 242 VAL A N 1
ATOM 1879 C CA . VAL A 1 242 ? -7.011 4.278 1.999 1.00 87.81 242 VAL A CA 1
ATOM 1880 C C . VAL A 1 242 ? -6.457 3.360 3.095 1.00 87.81 242 VAL A C 1
ATOM 1882 O O . VAL A 1 242 ? -5.654 3.796 3.927 1.00 87.81 242 VAL A O 1
ATOM 1885 N N . ASN A 1 243 ? -6.816 2.073 3.071 1.00 90.25 243 ASN A N 1
ATOM 1886 C CA . ASN A 1 243 ? -6.303 1.092 4.027 1.00 90.25 243 ASN A CA 1
ATOM 1887 C C . ASN A 1 243 ? -4.787 0.885 3.895 1.00 90.25 243 ASN A C 1
ATOM 1889 O O . ASN A 1 243 ? -4.100 0.731 4.908 1.00 90.25 243 ASN A O 1
ATOM 1893 N N . HIS A 1 244 ? -4.245 0.921 2.675 1.00 93.25 244 HIS A N 1
ATOM 1894 C CA . HIS A 1 244 ? -2.805 0.829 2.444 1.00 93.25 244 HIS A CA 1
ATOM 1895 C C . HIS A 1 244 ? -2.057 2.037 3.010 1.00 93.25 244 HIS A C 1
ATOM 1897 O O . HIS A 1 244 ? -1.076 1.849 3.733 1.00 93.25 244 HIS A O 1
ATOM 1903 N N . LEU A 1 245 ? -2.532 3.262 2.756 1.00 88.19 245 LEU A N 1
ATOM 1904 C CA . LEU A 1 245 ? -1.941 4.478 3.327 1.00 88.19 245 LEU A CA 1
ATOM 1905 C C . LEU A 1 245 ? -1.926 4.432 4.857 1.00 88.19 245 LEU A C 1
ATOM 1907 O O . LEU A 1 245 ? -0.904 4.706 5.494 1.00 88.19 245 LEU A O 1
ATOM 1911 N N . TRP A 1 246 ? -3.049 4.032 5.449 1.00 86.25 246 TRP A N 1
ATOM 1912 C CA . TRP A 1 246 ? -3.174 3.871 6.890 1.00 86.25 246 TRP A CA 1
ATOM 1913 C C . TRP A 1 246 ? -2.211 2.806 7.441 1.00 86.25 246 TRP A C 1
ATOM 1915 O O . TRP A 1 246 ? -1.523 3.042 8.437 1.00 86.25 246 TRP A O 1
ATOM 1925 N N . PHE A 1 247 ? -2.077 1.667 6.761 1.00 91.19 247 PHE A N 1
ATOM 1926 C CA . PHE A 1 247 ? -1.102 0.636 7.110 1.00 91.19 247 PHE A CA 1
ATOM 1927 C C . PHE A 1 247 ? 0.349 1.154 7.060 1.00 91.19 247 PHE A C 1
ATOM 1929 O O . PHE A 1 247 ? 1.104 0.939 8.013 1.00 91.19 247 PHE A O 1
ATOM 1936 N N . GLN A 1 248 ? 0.743 1.901 6.017 1.00 89.38 248 GLN A N 1
ATOM 1937 C CA . GLN A 1 248 ? 2.075 2.531 5.956 1.00 89.38 248 GLN A CA 1
ATOM 1938 C C . GLN A 1 248 ? 2.304 3.489 7.129 1.00 89.38 248 GLN A C 1
ATOM 1940 O O . GLN A 1 248 ? 3.386 3.518 7.718 1.00 89.38 248 GLN A O 1
ATOM 1945 N N . ALA A 1 249 ? 1.286 4.263 7.500 1.00 83.88 249 ALA A N 1
ATOM 1946 C CA . ALA A 1 249 ? 1.376 5.167 8.634 1.00 83.88 249 ALA A CA 1
ATOM 1947 C C . ALA A 1 249 ? 1.553 4.418 9.959 1.00 83.88 249 ALA A C 1
ATOM 1949 O O . ALA A 1 249 ? 2.408 4.799 10.760 1.00 83.88 249 ALA A O 1
ATOM 1950 N N . ARG A 1 250 ? 0.836 3.306 10.163 1.00 85.50 250 ARG A N 1
ATOM 1951 C CA . ARG A 1 250 ? 1.028 2.445 11.339 1.00 85.50 250 ARG A CA 1
ATOM 1952 C C . ARG A 1 250 ? 2.434 1.875 11.418 1.00 85.50 250 ARG A C 1
ATOM 1954 O O . ARG A 1 250 ? 3.010 1.867 12.502 1.00 85.50 250 ARG A O 1
ATOM 1961 N N . ILE A 1 251 ? 3.007 1.449 10.292 1.00 87.81 251 ILE A N 1
ATOM 1962 C CA . ILE A 1 251 ? 4.405 1.004 10.245 1.00 87.81 251 ILE A CA 1
ATOM 1963 C C . ILE A 1 251 ? 5.329 2.122 10.730 1.00 87.81 251 ILE A C 1
ATOM 1965 O O . ILE A 1 251 ? 6.193 1.887 11.573 1.00 87.81 251 ILE A O 1
ATOM 1969 N N . ARG A 1 252 ? 5.146 3.347 10.221 1.00 82.94 252 ARG A N 1
ATOM 1970 C CA . ARG A 1 252 ? 5.962 4.500 10.624 1.00 82.94 252 ARG A CA 1
ATOM 1971 C C . ARG A 1 252 ? 5.807 4.813 12.109 1.00 82.94 252 ARG A C 1
ATOM 1973 O O . ARG A 1 252 ? 6.805 5.086 12.762 1.00 82.94 252 ARG A O 1
ATOM 1980 N N . LEU A 1 253 ? 4.596 4.737 12.655 1.00 79.44 253 LEU A N 1
ATOM 1981 C CA . LEU A 1 253 ? 4.361 4.935 14.086 1.00 79.44 253 LEU A CA 1
ATOM 1982 C C . LEU A 1 253 ? 5.017 3.835 14.930 1.00 79.44 253 LEU A C 1
ATOM 1984 O O . LEU A 1 253 ? 5.665 4.151 15.921 1.00 79.44 253 LEU A O 1
ATOM 1988 N N . ALA A 1 254 ? 4.941 2.571 14.512 1.00 81.44 254 ALA A N 1
ATOM 1989 C CA . ALA A 1 254 ? 5.622 1.473 15.198 1.00 81.44 254 ALA A CA 1
ATOM 1990 C C . ALA A 1 254 ? 7.157 1.621 15.154 1.00 81.44 254 ALA A C 1
ATOM 1992 O O . ALA A 1 254 ? 7.846 1.311 16.123 1.00 81.44 254 ALA A O 1
ATOM 1993 N N . LEU A 1 255 ? 7.698 2.128 14.040 1.00 81.06 255 LEU A N 1
ATOM 1994 C CA . LEU A 1 255 ? 9.137 2.303 13.838 1.00 81.06 255 LEU A CA 1
ATOM 1995 C C . LEU A 1 255 ? 9.711 3.612 14.384 1.00 81.06 255 LEU A C 1
ATOM 1997 O O . LEU A 1 255 ? 10.894 3.650 14.702 1.00 81.06 255 LEU A O 1
ATOM 2001 N N . TYR A 1 256 ? 8.938 4.690 14.485 1.00 78.44 256 TYR A N 1
ATOM 2002 C CA . TYR A 1 256 ? 9.457 6.035 14.791 1.00 78.44 256 TYR A CA 1
ATOM 2003 C C . TYR A 1 256 ? 8.595 6.827 15.784 1.00 78.44 256 TYR A C 1
ATOM 2005 O O . TYR A 1 256 ? 8.927 7.974 16.110 1.00 78.44 256 TYR A O 1
ATOM 2013 N N . GLY A 1 257 ? 7.494 6.244 16.263 1.00 73.31 257 GLY A N 1
ATOM 2014 C CA . GLY A 1 257 ? 6.624 6.829 17.280 1.00 73.31 257 GLY A CA 1
ATOM 2015 C C . GLY A 1 257 ? 7.330 7.024 18.619 1.00 73.31 257 GLY A C 1
ATOM 2016 O O . GLY A 1 257 ? 8.479 6.619 18.795 1.00 73.31 257 GLY A O 1
ATOM 2017 N N . LYS A 1 258 ? 6.649 7.675 19.570 1.00 69.00 258 LYS A N 1
ATOM 2018 C CA . LYS A 1 258 ? 7.208 7.971 20.904 1.00 69.00 258 LYS A CA 1
ATOM 2019 C C . LYS A 1 258 ? 7.721 6.709 21.608 1.00 69.00 258 LYS A C 1
ATOM 2021 O O . LYS A 1 258 ? 8.796 6.759 22.193 1.00 69.00 258 LYS A O 1
ATOM 2026 N N . ASP A 1 259 ? 7.022 5.594 21.422 1.00 65.25 259 ASP A N 1
ATOM 2027 C CA . ASP A 1 259 ? 7.350 4.294 22.016 1.00 65.25 259 ASP A CA 1
ATOM 2028 C C . ASP A 1 259 ? 8.237 3.420 21.112 1.00 65.25 259 ASP A C 1
ATOM 2030 O O . ASP A 1 259 ? 8.398 2.223 21.346 1.00 65.25 259 ASP A O 1
ATOM 2034 N N . SER A 1 260 ? 8.806 3.993 20.045 1.00 65.44 260 SER A N 1
ATOM 2035 C CA . SER A 1 260 ? 9.644 3.238 19.120 1.00 65.44 260 SER A CA 1
ATOM 2036 C C . SER A 1 260 ? 10.935 2.752 19.794 1.00 65.44 260 SER A C 1
ATOM 2038 O O . SER A 1 260 ? 11.667 3.564 20.377 1.00 65.44 260 SER A O 1
ATOM 2040 N N . PRO A 1 261 ? 11.319 1.475 19.593 1.00 58.50 261 PRO A N 1
ATOM 2041 C CA . PRO A 1 261 ? 12.611 0.964 20.049 1.00 58.50 261 PRO A CA 1
ATOM 2042 C C . PRO A 1 261 ? 13.804 1.651 19.359 1.00 58.50 261 PRO A C 1
ATOM 2044 O O . PRO A 1 261 ? 14.922 1.589 19.859 1.00 58.50 261 PRO A O 1
ATOM 2047 N N . PHE A 1 262 ? 13.591 2.334 18.230 1.00 56.22 262 PHE A N 1
ATOM 2048 C CA . PHE A 1 262 ? 14.637 3.052 17.499 1.00 56.22 262 PHE A CA 1
ATOM 2049 C C . PHE A 1 262 ? 14.864 4.476 18.017 1.00 56.22 262 PHE A C 1
ATOM 2051 O O . PHE A 1 262 ? 15.945 5.026 17.817 1.00 56.22 262 PHE A O 1
ATOM 2058 N N . ARG A 1 263 ? 13.892 5.076 18.720 1.00 56.84 263 ARG A N 1
ATOM 2059 C CA . ARG A 1 263 ? 14.078 6.396 19.346 1.00 56.84 263 ARG A CA 1
ATOM 2060 C C . ARG A 1 263 ? 14.987 6.337 20.569 1.00 56.84 263 ARG A C 1
ATOM 2062 O O . ARG A 1 263 ? 15.820 7.220 20.742 1.00 56.84 263 ARG A O 1
ATOM 2069 N N . SER A 1 264 ? 14.855 5.302 21.399 1.00 52.50 264 SER A N 1
ATOM 2070 C CA . SER A 1 264 ? 15.677 5.137 22.607 1.00 52.50 264 SER A CA 1
ATOM 2071 C C . SER A 1 264 ? 17.148 4.836 22.297 1.00 52.50 264 SER A C 1
ATOM 2073 O O . SER A 1 264 ? 18.014 5.132 23.117 1.00 52.50 264 SER A O 1
ATOM 2075 N N . MET A 1 265 ? 17.442 4.303 21.106 1.00 51.94 265 MET A N 1
ATOM 2076 C CA . MET A 1 265 ? 18.811 4.068 20.636 1.00 51.94 265 MET A CA 1
ATOM 2077 C C . MET A 1 265 ? 19.524 5.340 20.164 1.00 51.94 265 MET A C 1
ATOM 2079 O O . MET A 1 265 ? 20.742 5.398 20.254 1.00 51.94 265 MET A O 1
ATOM 2083 N N . ALA A 1 266 ? 18.794 6.357 19.697 1.00 51.88 266 ALA A N 1
ATOM 2084 C CA . ALA A 1 266 ? 19.375 7.624 19.241 1.00 51.88 266 ALA A CA 1
ATOM 2085 C C . ALA A 1 266 ? 19.652 8.626 20.381 1.00 51.88 266 ALA A C 1
ATOM 2087 O O . ALA A 1 266 ? 20.261 9.666 20.151 1.00 51.88 266 ALA A O 1
ATOM 2088 N N . ALA A 1 267 ? 19.174 8.336 21.596 1.00 53.66 267 ALA A N 1
ATOM 2089 C CA . ALA A 1 267 ? 19.349 9.172 22.786 1.00 53.66 267 ALA A CA 1
ATOM 2090 C C . ALA A 1 267 ? 20.536 8.740 23.675 1.00 53.66 267 ALA A C 1
ATOM 2092 O O . ALA A 1 267 ? 20.659 9.222 24.801 1.00 53.66 267 ALA A O 1
ATOM 2093 N N . LYS A 1 268 ? 21.378 7.820 23.193 1.00 44.56 268 LYS A N 1
ATOM 2094 C CA . LYS A 1 268 ? 22.630 7.386 23.825 1.00 44.56 268 LYS A CA 1
ATOM 2095 C C . LYS A 1 268 ? 23.804 7.753 22.932 1.00 44.56 268 LYS A C 1
ATOM 2097 O O . LYS A 1 268 ? 24.851 8.112 23.507 1.00 44.56 268 LYS A O 1
#

pLDDT: mean 70.49, std 19.69, range [34.25, 97.81]